Protein AF-A0A507EIX7-F1 (afdb_monomer)

Structure (mmCIF, N/CA/C/O backbone):
data_AF-A0A507EIX7-F1
#
_entry.id   AF-A0A507EIX7-F1
#
loop_
_atom_site.group_PDB
_atom_site.id
_atom_site.type_symbol
_atom_site.label_atom_id
_atom_site.label_alt_id
_atom_site.label_comp_id
_atom_site.label_asym_id
_atom_site.label_entity_id
_atom_site.label_seq_id
_atom_site.pdbx_PDB_ins_code
_atom_site.Cartn_x
_atom_site.Cartn_y
_atom_site.Cartn_z
_atom_site.occupancy
_atom_site.B_iso_or_equiv
_atom_site.auth_seq_id
_atom_site.auth_comp_id
_atom_site.auth_asym_id
_atom_site.auth_atom_id
_atom_site.pdbx_PDB_model_num
ATOM 1 N N . MET A 1 1 ? -12.580 -33.075 52.120 1.00 45.28 1 MET A N 1
ATOM 2 C CA . MET A 1 1 ? -11.924 -32.499 50.923 1.00 45.28 1 MET A CA 1
ATOM 3 C C . MET A 1 1 ? -12.394 -33.281 49.705 1.00 45.28 1 MET A C 1
ATOM 5 O O . MET A 1 1 ? -12.369 -34.504 49.787 1.00 45.28 1 MET A O 1
ATOM 9 N N . PRO A 1 2 ? -12.888 -32.644 48.629 1.00 44.88 2 PRO A N 1
ATOM 10 C CA . PRO A 1 2 ? -13.317 -33.387 47.449 1.00 44.88 2 PRO A CA 1
ATOM 11 C C . PRO A 1 2 ? -12.109 -34.051 46.782 1.00 44.88 2 PRO A C 1
ATOM 13 O O . PRO A 1 2 ? -11.031 -33.461 46.718 1.00 44.88 2 PRO A O 1
ATOM 16 N N . SER A 1 3 ? -12.279 -35.292 46.322 1.00 59.66 3 SER A N 1
ATOM 17 C CA . SER A 1 3 ? -11.202 -36.067 45.703 1.00 59.66 3 SER A CA 1
ATOM 18 C C . SER A 1 3 ? -10.730 -35.409 44.402 1.00 59.66 3 SER A C 1
ATOM 20 O O . SER A 1 3 ? -11.516 -34.788 43.684 1.00 59.66 3 SER A O 1
ATOM 22 N N . ILE A 1 4 ? -9.446 -35.577 44.074 1.00 51.00 4 ILE A N 1
ATOM 23 C CA . ILE A 1 4 ? -8.778 -35.030 42.874 1.00 51.00 4 ILE A CA 1
ATOM 24 C C . ILE A 1 4 ? -9.590 -35.302 41.590 1.00 51.00 4 ILE A C 1
ATOM 26 O O . ILE A 1 4 ? -9.649 -34.473 40.683 1.00 51.00 4 ILE A O 1
ATOM 30 N N . ARG A 1 5 ? -10.321 -36.423 41.548 1.00 46.44 5 ARG A N 1
ATOM 31 C CA . ARG A 1 5 ? -11.214 -36.803 40.446 1.00 46.44 5 ARG A CA 1
ATOM 32 C C . ARG A 1 5 ? -12.404 -35.848 40.267 1.00 46.44 5 ARG A C 1
ATOM 34 O O . ARG A 1 5 ? -12.793 -35.575 39.136 1.00 46.44 5 ARG A O 1
ATOM 41 N N . GLN A 1 6 ? -12.966 -35.309 41.349 1.00 51.94 6 GLN A N 1
ATOM 42 C CA . GLN A 1 6 ? -14.067 -34.341 41.275 1.00 51.94 6 GLN A CA 1
ATOM 43 C C . GLN A 1 6 ? -13.596 -32.930 40.896 1.00 51.94 6 GLN A C 1
ATOM 45 O O . GLN A 1 6 ? -14.325 -32.216 40.210 1.00 51.94 6 GLN A O 1
ATOM 50 N N . GLN A 1 7 ? -12.367 -32.551 41.258 1.00 53.62 7 GLN A N 1
ATOM 51 C CA . GLN A 1 7 ? -11.758 -31.297 40.795 1.00 53.62 7 GLN A CA 1
ATOM 52 C C . GLN A 1 7 ? -11.362 -31.362 39.310 1.00 53.62 7 GLN A C 1
ATOM 54 O O . GLN A 1 7 ? -11.577 -30.400 38.580 1.00 53.62 7 GLN A O 1
ATOM 59 N N . ALA A 1 8 ? -10.882 -32.511 38.824 1.00 47.69 8 ALA A N 1
ATOM 60 C CA . ALA A 1 8 ? -10.597 -32.702 37.400 1.00 47.69 8 ALA A CA 1
ATOM 61 C C . ALA A 1 8 ? -11.874 -32.648 36.538 1.00 47.69 8 ALA A C 1
ATOM 63 O O . ALA A 1 8 ? -11.902 -31.997 35.493 1.00 47.69 8 ALA A O 1
ATOM 64 N N . LEU A 1 9 ? -12.966 -33.269 37.001 1.00 48.94 9 LEU A N 1
ATOM 65 C CA . LEU A 1 9 ? -14.245 -33.266 36.283 1.00 48.94 9 LEU A CA 1
ATOM 66 C C . LEU A 1 9 ? -14.906 -31.882 36.241 1.00 48.94 9 LEU A C 1
ATOM 68 O O . LEU A 1 9 ? -15.559 -31.563 35.249 1.00 48.94 9 LEU A O 1
ATOM 72 N N . SER A 1 10 ? -14.729 -31.041 37.265 1.00 45.12 10 SER A N 1
ATOM 73 C CA . SER A 1 10 ? -15.271 -29.677 37.249 1.00 45.12 10 SER A CA 1
ATOM 74 C C . SER A 1 10 ? -14.500 -28.756 36.299 1.00 45.12 10 SER A C 1
ATOM 76 O O . SER A 1 10 ? -15.127 -27.937 35.633 1.00 45.12 10 SER A O 1
ATOM 78 N N . VAL A 1 11 ? -13.182 -28.939 36.149 1.00 53.56 11 VAL A N 1
ATOM 79 C CA . VAL A 1 11 ? -12.358 -28.208 35.168 1.00 53.56 11 VAL A CA 1
ATOM 80 C C . VAL A 1 11 ? -12.715 -28.617 33.735 1.00 53.56 11 VAL A C 1
ATOM 82 O O . VAL A 1 11 ? -12.956 -27.743 32.907 1.00 53.56 11 VAL A O 1
ATOM 85 N N . VAL A 1 12 ? -12.873 -29.916 33.456 1.00 51.84 12 VAL A N 1
ATOM 86 C CA . VAL A 1 12 ? -13.279 -30.420 32.125 1.00 51.84 12 VAL A CA 1
ATOM 87 C C . VAL A 1 12 ? -14.708 -29.987 31.752 1.00 51.84 12 VAL A C 1
ATOM 89 O O . VAL A 1 12 ? -15.001 -29.656 30.601 1.00 51.84 12 VAL A O 1
ATOM 92 N N . ARG A 1 13 ? -15.620 -29.917 32.730 1.00 45.44 13 ARG A N 1
ATOM 93 C CA . ARG A 1 13 ? -16.998 -29.442 32.510 1.00 45.44 13 ARG A CA 1
ATOM 94 C C . ARG A 1 13 ? -17.073 -27.915 32.305 1.00 45.44 13 ARG A C 1
ATOM 96 O O . ARG A 1 13 ? -18.003 -27.425 31.666 1.00 45.44 13 ARG A O 1
ATOM 103 N N . ARG A 1 14 ? -16.075 -27.166 32.793 1.00 43.03 14 ARG A N 1
ATOM 104 C CA . ARG A 1 14 ? -15.938 -25.710 32.592 1.00 43.03 14 ARG A CA 1
ATOM 105 C C . ARG A 1 14 ? -15.226 -25.346 31.286 1.00 43.03 14 ARG A C 1
ATOM 107 O O . ARG A 1 14 ? -15.510 -24.294 30.729 1.00 43.03 14 ARG A O 1
ATOM 114 N N . THR A 1 15 ? -14.341 -26.203 30.772 1.00 42.34 15 THR A N 1
ATOM 115 C CA . THR A 1 15 ? -13.688 -25.996 29.465 1.00 42.34 15 THR A CA 1
ATOM 116 C C . THR A 1 15 ? -14.577 -26.421 28.295 1.00 42.34 15 THR A C 1
ATOM 118 O O . THR A 1 15 ? -14.603 -25.742 27.272 1.00 42.34 15 THR A O 1
ATOM 121 N N . SER A 1 16 ? -15.393 -27.466 28.461 1.00 35.69 16 SER A N 1
ATOM 122 C CA . SER A 1 16 ? -16.384 -27.892 27.452 1.00 35.69 16 SER A CA 1
ATOM 123 C C . SER A 1 16 ? -17.512 -26.878 27.216 1.00 35.69 16 SER A C 1
ATOM 125 O O . SER A 1 16 ? -18.025 -26.789 26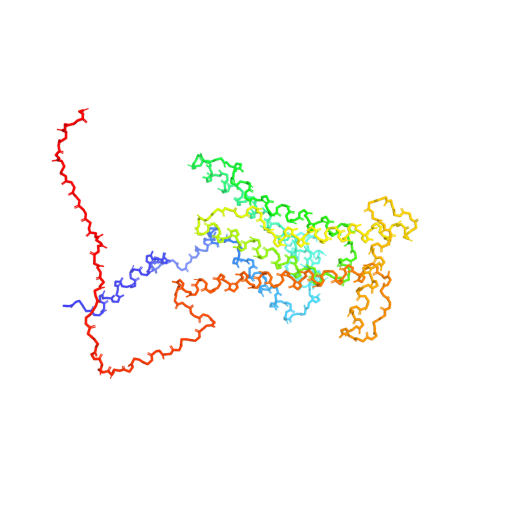.104 1.00 35.69 16 SER A O 1
ATOM 127 N N . THR A 1 17 ? -17.852 -26.053 28.211 1.00 39.22 17 THR A N 1
ATOM 128 C CA . THR A 1 17 ? -18.817 -24.945 28.060 1.00 39.22 17 THR A CA 1
ATOM 129 C C . THR A 1 17 ? -18.230 -23.719 27.352 1.00 39.22 17 THR A C 1
ATOM 131 O O . THR A 1 17 ? -18.987 -22.975 26.737 1.00 39.22 17 THR A O 1
ATOM 134 N N . TRP A 1 18 ? -16.903 -23.535 27.363 1.00 38.25 18 TRP A N 1
ATOM 135 C CA . TRP A 1 18 ? -16.215 -22.487 26.590 1.00 38.25 18 TRP A CA 1
ATOM 136 C C . TRP A 1 18 ? -15.944 -22.885 25.132 1.00 38.25 18 TRP A C 1
ATOM 138 O O . TRP A 1 18 ? -15.894 -22.016 24.269 1.00 38.25 18 TRP A O 1
ATOM 148 N N . PHE A 1 19 ? -15.805 -24.185 24.852 1.00 35.75 19 PHE A N 1
ATOM 149 C CA . PHE A 1 19 ? -15.550 -24.722 23.507 1.00 35.75 19 PHE A CA 1
ATOM 150 C C . PHE A 1 19 ? -16.776 -25.341 22.817 1.00 35.75 19 PHE A C 1
ATOM 152 O O . PHE A 1 19 ? -16.653 -25.834 21.701 1.00 35.75 19 PHE A O 1
ATOM 159 N N . GLY A 1 20 ? -17.958 -25.332 23.442 1.00 37.97 20 GLY A N 1
ATOM 160 C CA . GLY A 1 20 ? -19.194 -25.808 22.807 1.00 37.97 20 GLY A CA 1
ATOM 161 C C . GLY A 1 20 ? -19.199 -27.296 22.430 1.00 37.97 20 GLY A C 1
ATOM 162 O O . GLY A 1 20 ? -20.017 -27.716 21.617 1.00 37.97 20 GLY A O 1
ATOM 163 N N . ILE A 1 21 ? -18.321 -28.116 23.012 1.00 39.59 21 ILE A N 1
ATOM 164 C CA . ILE A 1 21 ? -18.252 -29.545 22.689 1.00 39.59 21 ILE A CA 1
ATOM 165 C C . ILE A 1 21 ? -19.245 -30.290 23.584 1.00 39.59 21 ILE A C 1
ATOM 167 O O . ILE A 1 21 ? -18.963 -30.604 24.744 1.00 39.59 21 ILE A O 1
ATOM 171 N N . LYS A 1 22 ? -20.434 -30.566 23.038 1.00 35.81 22 LYS A N 1
ATOM 172 C CA . LYS A 1 22 ? -21.371 -31.541 23.606 1.00 35.81 22 LYS A CA 1
ATOM 173 C C . LYS A 1 22 ? -20.804 -32.950 23.400 1.00 35.81 22 LYS A C 1
ATOM 175 O O . LYS A 1 22 ? -20.389 -33.318 22.309 1.00 35.81 22 LYS A O 1
ATOM 180 N N . SER A 1 23 ? -20.792 -33.709 24.490 1.00 37.22 23 SER A N 1
ATOM 181 C CA . SER A 1 23 ? -20.332 -35.094 24.603 1.00 37.22 23 SER A CA 1
ATOM 182 C C . SER A 1 23 ? -20.862 -36.012 23.491 1.00 37.22 23 SER A C 1
ATOM 184 O O . SER A 1 23 ? -22.068 -36.199 23.363 1.00 37.22 23 SER A O 1
ATOM 186 N N . SER A 1 24 ? -19.920 -36.610 22.761 1.00 40.66 24 SER A N 1
ATOM 187 C CA . SER A 1 24 ? -19.881 -37.995 22.268 1.00 40.66 24 SER A CA 1
ATOM 188 C C . SER A 1 24 ? -21.220 -38.645 21.898 1.00 40.66 24 SER A C 1
ATOM 190 O O . SER A 1 24 ? -21.774 -39.356 22.729 1.00 40.66 24 SER A O 1
ATOM 192 N N . SER A 1 25 ? -21.709 -38.446 20.666 1.00 33.44 25 SER A N 1
ATOM 193 C CA . SER A 1 25 ? -22.625 -39.375 19.947 1.00 33.44 25 SER A CA 1
ATOM 194 C C . SER A 1 25 ? -22.915 -38.991 18.483 1.00 33.44 25 SER A C 1
ATOM 196 O O . SER A 1 25 ? -23.680 -39.684 17.825 1.00 33.44 25 SER A O 1
ATOM 198 N N . VAL A 1 26 ? -22.322 -37.928 17.927 1.00 36.06 26 VAL A N 1
ATOM 199 C CA . VAL A 1 26 ? -22.574 -37.517 16.532 1.00 36.06 26 VAL A CA 1
ATOM 200 C C . VAL A 1 26 ? -21.236 -37.366 15.818 1.00 36.06 26 VAL A C 1
ATOM 202 O O . VAL A 1 26 ? -20.674 -36.283 15.721 1.00 36.06 26 VAL A O 1
ATOM 205 N N . LEU A 1 27 ? -20.679 -38.501 15.393 1.00 35.16 27 LEU A N 1
ATOM 206 C CA . LEU A 1 27 ? -19.492 -38.570 14.536 1.00 35.16 27 LEU A CA 1
ATOM 207 C C . LEU A 1 27 ? -19.903 -38.871 13.086 1.00 35.16 27 LEU A C 1
ATOM 209 O O . LEU A 1 27 ? -19.256 -39.655 12.403 1.00 35.16 27 LEU A O 1
ATOM 213 N N . VAL A 1 28 ? -21.020 -38.297 12.636 1.00 33.62 28 VAL A N 1
ATOM 214 C CA . VAL A 1 28 ? -21.455 -38.313 11.238 1.00 33.62 28 VAL A CA 1
ATOM 215 C C . VAL A 1 28 ? -22.105 -36.964 10.952 1.00 33.62 28 VAL A C 1
ATOM 217 O O . VAL A 1 28 ? -23.120 -36.632 11.549 1.00 33.62 28 VAL A O 1
ATOM 220 N N . ALA A 1 29 ? -21.475 -36.215 10.047 1.00 35.38 29 ALA A N 1
ATOM 221 C CA . ALA A 1 29 ? -22.056 -35.120 9.278 1.00 35.38 29 ALA A CA 1
ATOM 222 C C . ALA A 1 29 ? -22.776 -34.013 10.068 1.00 35.38 29 ALA A C 1
ATOM 224 O O . ALA A 1 29 ? -23.987 -33.889 10.000 1.00 35.38 2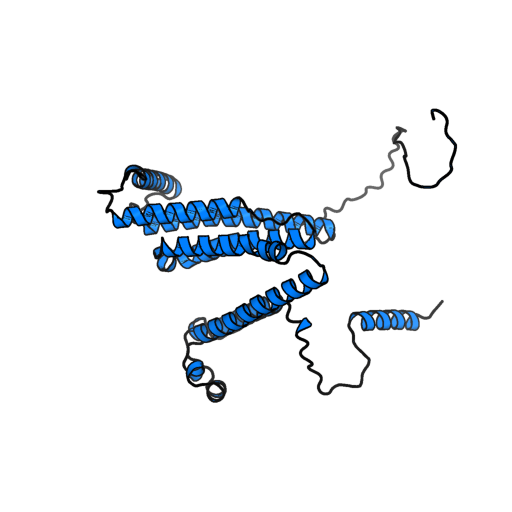9 ALA A O 1
ATOM 225 N N . ASP A 1 30 ? -21.997 -33.134 10.692 1.00 29.95 30 ASP A N 1
ATOM 226 C CA . ASP A 1 30 ? -22.334 -31.708 10.719 1.00 29.95 30 ASP A CA 1
ATOM 227 C C . ASP A 1 30 ? -21.035 -30.907 10.579 1.00 29.95 30 ASP A C 1
ATOM 229 O O . ASP A 1 30 ? -20.540 -30.260 11.501 1.00 29.95 30 ASP A O 1
ATOM 233 N N . ILE A 1 31 ? -20.466 -30.934 9.367 1.00 36.72 31 ILE A N 1
ATOM 234 C CA . ILE A 1 31 ? -19.698 -29.787 8.861 1.00 36.72 31 ILE A CA 1
ATOM 235 C C . ILE A 1 31 ? -20.746 -28.721 8.536 1.00 36.72 31 ILE A C 1
ATOM 237 O O . ILE A 1 31 ? -21.046 -28.417 7.384 1.00 36.72 31 ILE A O 1
ATOM 241 N N . GLN A 1 32 ? -21.373 -28.190 9.578 1.00 32.28 32 GLN A N 1
ATOM 242 C CA . GLN A 1 32 ? -22.142 -26.976 9.463 1.00 32.28 32 GLN A CA 1
ATOM 243 C C . GLN A 1 32 ? -21.092 -25.871 9.395 1.00 32.28 32 GLN A C 1
ATOM 245 O O . GLN A 1 32 ? -20.525 -25.458 10.404 1.00 32.28 32 GLN A O 1
ATOM 250 N N . PHE A 1 33 ? -20.741 -25.502 8.162 1.00 37.41 33 PHE A N 1
ATOM 251 C CA . PHE A 1 33 ? -19.838 -24.409 7.819 1.00 37.41 33 PHE A CA 1
ATOM 252 C C . PHE A 1 33 ? -20.480 -23.106 8.325 1.00 37.41 33 PHE A C 1
ATOM 254 O O . PHE A 1 33 ? -21.179 -22.400 7.600 1.00 37.41 33 PHE A O 1
ATOM 261 N N . ASP A 1 34 ? -20.360 -22.840 9.626 1.00 36.81 34 ASP A N 1
ATOM 262 C CA . ASP A 1 34 ? -20.918 -21.652 10.257 1.00 36.81 34 ASP A CA 1
ATOM 263 C C . ASP A 1 34 ? -20.075 -20.460 9.782 1.00 36.81 34 ASP A C 1
ATOM 265 O O . ASP A 1 34 ? -18.979 -20.200 10.279 1.00 36.81 34 ASP A O 1
ATOM 269 N N . PHE A 1 35 ? -20.584 -19.735 8.780 1.00 43.06 35 PHE A N 1
ATOM 270 C CA . PHE A 1 35 ? -19.982 -18.530 8.184 1.00 43.06 35 PHE A CA 1
ATOM 271 C C . PHE A 1 35 ? -19.662 -17.417 9.204 1.00 43.06 35 PHE A C 1
ATOM 273 O O . PHE A 1 35 ? -19.046 -16.414 8.853 1.00 43.06 35 PHE A O 1
ATOM 280 N N . ARG A 1 36 ? -20.030 -17.592 10.480 1.00 42.38 36 ARG A N 1
ATOM 281 C CA . ARG A 1 36 ? -19.557 -16.793 11.619 1.00 42.38 36 ARG A CA 1
ATOM 282 C C . ARG A 1 36 ? -18.045 -16.877 11.855 1.00 42.38 36 ARG A C 1
ATOM 284 O O . ARG A 1 36 ? -17.502 -15.965 12.473 1.00 42.38 36 ARG A O 1
ATOM 291 N N . TYR A 1 37 ? -17.382 -17.936 11.389 1.00 49.75 37 TYR A N 1
ATOM 292 C CA . TYR A 1 37 ? -15.936 -18.121 11.550 1.00 49.75 37 TYR A CA 1
ATOM 293 C C . TYR A 1 37 ? -15.097 -17.493 10.435 1.00 49.75 37 TYR A C 1
ATOM 295 O O . TYR A 1 37 ? -13.899 -17.318 10.641 1.00 49.75 37 TYR A O 1
ATOM 303 N N . CYS A 1 38 ? -15.712 -17.098 9.311 1.00 51.53 38 CYS A N 1
ATOM 304 C CA . CYS A 1 38 ? -15.022 -16.378 8.245 1.00 51.53 38 CYS A CA 1
ATOM 305 C C . CYS A 1 38 ? -14.776 -14.921 8.649 1.00 51.53 38 CYS A C 1
ATOM 307 O O . CYS A 1 38 ? -15.547 -14.025 8.311 1.00 51.53 38 CYS A O 1
ATOM 309 N N . SER A 1 39 ? -13.726 -14.696 9.438 1.00 58.88 39 SER A N 1
ATOM 310 C CA . SER A 1 39 ? -13.424 -13.387 10.029 1.00 58.88 39 SER A CA 1
ATOM 311 C C . SER A 1 39 ? -12.855 -12.401 8.995 1.00 58.88 39 SER A C 1
ATOM 313 O O . SER A 1 39 ? -12.906 -11.190 9.205 1.00 58.88 39 SER A O 1
ATOM 315 N N . GLY A 1 40 ? -12.337 -12.910 7.869 1.00 66.75 40 GLY A N 1
ATOM 316 C CA . GLY A 1 40 ? -11.709 -12.193 6.758 1.00 66.75 40 GLY A CA 1
ATOM 317 C C . GLY A 1 40 ? -10.174 -12.292 6.795 1.00 66.75 40 GLY A C 1
ATOM 318 O O . GLY A 1 40 ? -9.572 -12.848 5.874 1.00 66.75 40 GLY A O 1
ATOM 319 N N . PRO A 1 41 ? -9.501 -11.778 7.847 1.00 70.25 41 PRO A N 1
ATOM 320 C CA . PRO A 1 41 ? -8.039 -11.767 7.921 1.00 70.25 41 PRO A CA 1
ATOM 321 C C . PRO A 1 41 ? -7.390 -13.151 8.005 1.00 70.25 41 PRO A C 1
ATOM 323 O O . PRO A 1 41 ? -6.327 -13.363 7.425 1.00 70.25 41 PRO A O 1
ATOM 326 N N . VAL A 1 42 ? -8.002 -14.091 8.731 1.00 76.75 42 VAL A N 1
ATOM 327 C CA . VAL A 1 42 ? -7.415 -15.421 8.959 1.00 76.75 42 VAL A CA 1
ATOM 328 C C . VAL A 1 42 ? -7.454 -16.249 7.677 1.00 76.75 42 VAL A C 1
ATOM 330 O O . VAL A 1 42 ? -6.444 -16.848 7.313 1.00 76.75 42 VAL A O 1
ATOM 333 N N . GLU A 1 43 ? -8.570 -16.219 6.943 1.00 77.19 43 GLU A N 1
ATOM 334 C CA . GLU A 1 43 ? -8.688 -16.894 5.646 1.00 77.19 43 GLU A CA 1
ATOM 335 C C . GLU A 1 43 ? -7.693 -16.321 4.635 1.00 77.19 43 GLU A C 1
ATOM 337 O O . GLU A 1 43 ? -7.052 -17.077 3.908 1.00 77.19 43 GLU A O 1
ATOM 342 N N . GLY A 1 44 ? -7.513 -14.995 4.630 1.00 78.00 44 GLY A N 1
ATOM 343 C CA . GLY A 1 44 ? -6.546 -14.325 3.762 1.00 78.00 44 GLY A CA 1
ATOM 344 C C . GLY A 1 44 ? -5.106 -14.783 4.008 1.00 78.00 44 GLY A C 1
ATOM 345 O O . GLY A 1 44 ? -4.390 -15.094 3.058 1.00 78.00 44 GLY A O 1
ATOM 346 N N . ILE A 1 45 ? -4.682 -14.888 5.273 1.00 83.44 45 ILE A N 1
ATOM 347 C CA . ILE A 1 45 ? -3.334 -15.372 5.617 1.00 83.44 45 ILE A CA 1
ATOM 348 C C . ILE A 1 45 ? -3.163 -16.839 5.214 1.00 83.44 45 ILE A C 1
ATOM 350 O O . ILE A 1 45 ? -2.145 -17.186 4.620 1.00 83.44 45 ILE A O 1
ATOM 354 N N . LEU A 1 46 ? -4.149 -17.698 5.491 1.00 85.19 46 LEU A N 1
ATOM 355 C CA . LEU A 1 46 ? -4.097 -19.111 5.098 1.00 85.19 46 LEU A CA 1
ATOM 356 C C . LEU A 1 46 ? -3.993 -19.277 3.577 1.00 85.19 46 LEU A C 1
ATOM 358 O O . LEU A 1 46 ? -3.238 -20.121 3.096 1.00 85.19 46 LEU A O 1
ATOM 362 N N . LEU A 1 47 ? -4.696 -18.435 2.824 1.00 83.12 47 LEU A N 1
ATOM 363 C CA . LEU A 1 47 ? -4.628 -18.397 1.370 1.00 83.12 47 LEU A CA 1
ATOM 364 C C . LEU A 1 47 ? -3.241 -17.949 0.872 1.00 83.12 47 LEU A C 1
ATOM 366 O O . LEU A 1 47 ? -2.698 -18.581 -0.030 1.00 83.12 47 LEU A O 1
ATOM 370 N N . ILE A 1 48 ? -2.609 -16.950 1.497 1.00 86.75 48 ILE A N 1
ATOM 371 C CA . ILE A 1 48 ? -1.221 -16.553 1.177 1.00 86.75 48 ILE A CA 1
ATOM 372 C C . ILE A 1 48 ? -0.228 -17.681 1.493 1.00 86.75 48 ILE A C 1
ATOM 374 O O . ILE A 1 48 ? 0.656 -17.976 0.689 1.00 86.75 48 ILE A O 1
ATOM 378 N N . VAL A 1 49 ? -0.386 -18.348 2.639 1.00 90.75 49 VAL A N 1
ATOM 379 C CA . VAL A 1 49 ? 0.445 -19.501 3.015 1.00 90.75 49 VAL A CA 1
ATOM 380 C C . VAL A 1 49 ? 0.315 -20.618 1.978 1.00 90.75 49 VAL A C 1
ATOM 382 O O . VAL A 1 49 ? 1.327 -21.163 1.538 1.00 90.75 49 VAL A O 1
ATOM 385 N N . LEU A 1 50 ? -0.907 -20.923 1.531 1.00 88.06 50 LEU A N 1
ATOM 386 C CA . LEU A 1 50 ? -1.148 -21.916 0.485 1.00 88.06 50 LEU A CA 1
ATOM 387 C C . LEU A 1 50 ? -0.446 -21.542 -0.828 1.00 88.06 50 LEU A C 1
ATOM 389 O O . LEU A 1 50 ? 0.197 -22.393 -1.439 1.00 88.06 50 LEU A O 1
ATOM 393 N N . ILE A 1 51 ? -0.516 -20.273 -1.238 1.00 87.12 51 ILE A N 1
ATOM 394 C CA . ILE A 1 51 ? 0.159 -19.775 -2.446 1.00 87.12 51 ILE A CA 1
ATOM 395 C C . ILE A 1 51 ? 1.664 -19.983 -2.349 1.00 87.12 51 ILE A C 1
ATOM 397 O O . ILE A 1 51 ? 2.269 -20.472 -3.302 1.00 87.12 51 ILE A O 1
ATOM 401 N N . PHE A 1 52 ? 2.282 -19.661 -1.213 1.00 89.62 52 PHE A N 1
ATOM 402 C CA . PHE A 1 52 ? 3.715 -19.883 -1.033 1.00 89.62 52 PHE A CA 1
ATOM 403 C C . PHE A 1 52 ? 4.093 -21.363 -1.009 1.00 89.62 52 PHE A C 1
ATOM 405 O O . PHE A 1 52 ? 5.115 -21.719 -1.590 1.00 89.62 52 PHE A O 1
ATOM 412 N N . ILE A 1 53 ? 3.267 -22.237 -0.427 1.00 91.62 53 ILE A N 1
ATOM 413 C CA . ILE A 1 53 ? 3.494 -23.690 -0.475 1.00 91.62 53 ILE A CA 1
ATOM 414 C C . ILE A 1 53 ? 3.458 -24.192 -1.924 1.00 91.62 53 ILE A C 1
ATOM 416 O O . ILE A 1 53 ? 4.365 -24.907 -2.353 1.00 91.62 53 ILE A O 1
ATOM 420 N N . VAL A 1 54 ? 2.445 -23.794 -2.698 1.00 88.44 54 VAL A N 1
ATOM 421 C CA . VAL A 1 54 ? 2.309 -24.176 -4.114 1.00 88.44 54 VAL A CA 1
ATOM 422 C C . VAL A 1 54 ? 3.477 -23.624 -4.935 1.00 88.44 54 VAL A C 1
ATOM 424 O O . VAL A 1 54 ? 4.112 -24.369 -5.680 1.00 88.44 54 VAL A O 1
ATOM 427 N N . SER A 1 55 ? 3.819 -22.349 -4.745 1.00 90.88 55 SER A N 1
ATOM 428 C CA . SER A 1 55 ? 4.917 -21.691 -5.465 1.00 90.88 55 SER A CA 1
ATOM 429 C C . SER A 1 55 ? 6.272 -22.314 -5.129 1.00 90.88 55 SER A C 1
ATOM 431 O O . SER A 1 55 ? 7.096 -22.514 -6.014 1.00 90.88 55 SER A O 1
ATOM 433 N N . GLY A 1 56 ? 6.499 -22.666 -3.861 1.00 90.81 56 GLY A N 1
ATOM 434 C CA . GLY A 1 56 ? 7.719 -23.336 -3.421 1.00 90.81 56 GLY A CA 1
ATOM 435 C C . GLY A 1 56 ? 7.830 -24.766 -3.946 1.00 90.81 56 GLY A C 1
ATOM 436 O O . GLY A 1 56 ? 8.928 -25.224 -4.247 1.00 90.81 56 GLY A O 1
ATOM 437 N N . ARG A 1 57 ? 6.704 -25.479 -4.096 1.00 90.62 57 ARG A N 1
ATOM 438 C CA . ARG A 1 57 ? 6.710 -26.877 -4.551 1.00 90.62 57 ARG A CA 1
ATOM 439 C C . ARG A 1 57 ? 6.824 -27.036 -6.067 1.00 90.62 57 ARG A C 1
ATOM 441 O O . ARG A 1 57 ? 7.418 -28.024 -6.506 1.00 90.62 57 ARG A O 1
ATOM 448 N N . TYR A 1 58 ? 6.227 -26.129 -6.838 1.00 86.94 58 TYR A N 1
ATOM 449 C CA . TYR A 1 58 ? 6.102 -26.240 -8.298 1.00 86.94 58 TYR A CA 1
ATOM 450 C C . TYR A 1 58 ? 6.841 -25.143 -9.078 1.00 86.94 58 TYR A C 1
ATOM 452 O O . TYR A 1 58 ? 6.894 -25.209 -10.304 1.00 86.94 58 TYR A O 1
ATOM 460 N N . GLY A 1 59 ? 7.426 -24.163 -8.387 1.00 88.38 59 GLY A N 1
ATOM 461 C CA . GLY A 1 59 ? 8.028 -22.979 -8.993 1.00 88.38 59 GLY A CA 1
ATOM 462 C C . GLY A 1 59 ? 6.999 -21.874 -9.284 1.00 88.38 59 GLY A C 1
ATOM 463 O O . GLY A 1 59 ? 5.798 -22.142 -9.348 1.00 88.38 59 GLY A O 1
ATOM 464 N N . PRO A 1 60 ? 7.443 -20.616 -9.462 1.00 85.44 60 PRO A N 1
ATOM 465 C CA . PRO A 1 60 ? 6.553 -19.476 -9.705 1.00 85.44 60 PRO A CA 1
ATOM 466 C C . PRO A 1 60 ? 5.844 -19.542 -11.068 1.00 85.44 60 PRO A C 1
ATOM 468 O O . PRO A 1 60 ? 4.738 -19.030 -11.207 1.00 85.44 60 PRO A O 1
ATOM 471 N N . GLU A 1 61 ? 6.427 -20.232 -12.050 1.00 88.25 61 GLU A N 1
ATOM 472 C CA . GLU A 1 61 ? 5.871 -20.378 -13.404 1.00 88.25 61 GLU A CA 1
ATOM 473 C C . GLU A 1 61 ? 4.529 -21.119 -13.441 1.00 88.25 61 GLU A C 1
ATOM 475 O O . GLU A 1 61 ? 3.805 -21.041 -14.434 1.00 88.25 61 GLU A O 1
ATOM 480 N N . ILE A 1 62 ? 4.169 -21.852 -12.377 1.00 87.50 62 ILE A N 1
ATOM 481 C CA . ILE A 1 62 ? 2.871 -22.534 -12.303 1.00 87.50 62 ILE A CA 1
ATOM 482 C C . ILE A 1 62 ? 1.710 -21.545 -12.443 1.00 87.50 62 ILE A C 1
ATOM 484 O O . ILE A 1 62 ? 0.698 -21.881 -13.051 1.00 87.50 62 ILE A O 1
ATOM 488 N N . TRP A 1 63 ? 1.866 -20.317 -11.944 1.00 87.44 63 TRP A N 1
ATOM 489 C CA . TRP A 1 63 ? 0.816 -19.300 -11.969 1.00 87.44 63 TRP A CA 1
ATOM 490 C C . TRP A 1 63 ? 0.527 -18.761 -13.375 1.00 87.44 63 TRP A C 1
ATOM 492 O O . TRP A 1 63 ? -0.579 -18.280 -13.617 1.00 87.44 63 TRP A O 1
ATOM 502 N N . ASP A 1 64 ? 1.461 -18.912 -14.315 1.00 86.31 64 ASP A N 1
ATOM 503 C CA . ASP A 1 64 ? 1.285 -18.516 -15.717 1.00 86.31 64 ASP A CA 1
ATOM 504 C C . ASP A 1 64 ? 0.656 -19.617 -16.586 1.00 86.31 64 ASP A C 1
ATOM 506 O O . ASP A 1 64 ? 0.299 -19.378 -17.745 1.00 86.31 64 ASP A O 1
ATOM 510 N N . ARG A 1 65 ? 0.490 -20.829 -16.040 1.00 86.31 65 ARG A N 1
ATOM 511 C CA . ARG A 1 65 ? -0.119 -21.963 -16.746 1.00 86.31 65 ARG A CA 1
ATOM 512 C C . ARG A 1 65 ? -1.644 -21.916 -16.668 1.00 86.31 65 ARG A C 1
ATOM 514 O O . ARG A 1 65 ? -2.230 -21.399 -15.718 1.00 86.31 65 ARG A O 1
ATOM 521 N N . ARG A 1 66 ? -2.300 -22.500 -17.673 1.00 84.88 66 ARG A N 1
ATOM 522 C CA . ARG A 1 66 ? -3.766 -22.639 -17.735 1.00 84.88 66 ARG A CA 1
ATOM 523 C C . ARG A 1 66 ? -4.252 -23.724 -16.773 1.00 84.88 66 ARG A C 1
ATOM 525 O O . ARG A 1 66 ? -3.550 -24.716 -16.568 1.00 84.88 66 ARG A O 1
ATOM 532 N N . ILE A 1 67 ? -5.469 -23.585 -16.239 1.00 77.88 67 ILE A N 1
ATOM 533 C CA . ILE A 1 67 ? -6.078 -24.623 -15.381 1.00 77.88 67 ILE A CA 1
ATOM 534 C C . ILE A 1 67 ? -6.191 -25.950 -16.132 1.00 77.88 67 ILE A C 1
ATOM 536 O O . ILE A 1 67 ? -5.824 -26.986 -15.588 1.00 77.88 67 ILE A O 1
ATOM 540 N N . SER A 1 68 ? -6.631 -25.916 -17.390 1.00 74.81 68 SER A N 1
ATOM 541 C CA . SER A 1 68 ? -6.727 -27.096 -18.262 1.00 74.81 68 SER A CA 1
ATOM 542 C C . SER A 1 68 ? -5.414 -27.864 -18.419 1.00 74.81 68 SER A C 1
ATOM 544 O O . SER A 1 68 ? -5.428 -29.092 -18.446 1.00 74.81 68 SER A O 1
ATOM 546 N N . ALA A 1 69 ? -4.283 -27.159 -18.466 1.00 78.06 69 ALA A N 1
ATOM 547 C CA . ALA A 1 69 ? -2.963 -27.768 -18.595 1.00 78.06 69 ALA A CA 1
ATOM 548 C C . ALA A 1 69 ? -2.415 -28.303 -17.260 1.00 78.06 69 ALA A C 1
ATOM 550 O O . ALA A 1 69 ? -1.664 -29.275 -17.252 1.00 78.06 69 ALA A O 1
ATOM 551 N N . THR A 1 70 ? -2.773 -27.677 -16.135 1.00 78.00 70 THR A N 1
ATOM 552 C CA . THR A 1 70 ? -2.231 -28.028 -14.810 1.00 78.00 70 THR A CA 1
ATOM 553 C C . THR A 1 70 ? -3.103 -29.049 -14.068 1.00 78.00 70 THR A C 1
ATOM 555 O O . THR A 1 70 ? -2.579 -29.932 -13.395 1.00 78.00 70 THR A O 1
ATOM 558 N N . PHE A 1 71 ? -4.429 -28.960 -14.203 1.00 81.12 71 PHE A N 1
ATOM 559 C CA . PHE A 1 71 ? -5.412 -29.800 -13.512 1.00 81.12 71 PHE A CA 1
ATOM 560 C C . PHE A 1 71 ? -6.549 -30.228 -14.462 1.00 81.12 71 PHE A C 1
ATOM 562 O O . PHE A 1 71 ? -7.675 -29.732 -14.349 1.00 81.12 71 PHE A O 1
ATOM 569 N N . PRO A 1 72 ? -6.298 -31.175 -15.383 1.00 77.06 72 PRO A N 1
ATOM 570 C CA . PRO A 1 72 ? -7.278 -31.582 -16.395 1.00 77.06 72 PRO A CA 1
ATOM 571 C C . PRO A 1 72 ? -8.579 -32.141 -15.791 1.00 77.06 72 PRO A C 1
ATOM 573 O O . PRO A 1 72 ? -9.661 -31.842 -16.287 1.00 77.06 72 PRO A O 1
ATOM 576 N N . SER A 1 73 ? -8.501 -32.862 -14.668 1.00 77.56 73 SER A N 1
ATOM 577 C CA . SER A 1 73 ? -9.679 -33.396 -13.961 1.00 77.56 73 SER A CA 1
ATOM 578 C C . SER A 1 73 ? -10.550 -32.317 -13.310 1.00 77.56 73 SER A C 1
ATOM 580 O O . SER A 1 73 ? -11.733 -32.532 -13.068 1.00 77.56 73 SER A O 1
ATOM 582 N N . VAL A 1 74 ? -9.966 -31.160 -12.989 1.00 74.56 74 VAL A N 1
ATOM 583 C CA . VAL A 1 74 ? -10.696 -30.013 -12.433 1.00 74.56 74 VAL A CA 1
ATOM 584 C C . VAL A 1 74 ? -11.278 -29.183 -13.574 1.00 74.56 74 VAL A C 1
ATOM 586 O O . VAL A 1 74 ? -12.417 -28.741 -13.491 1.00 74.56 74 VAL A O 1
ATOM 589 N N . ALA A 1 75 ? -10.549 -29.047 -14.682 1.00 74.44 75 ALA A N 1
ATOM 590 C CA . ALA A 1 75 ? -11.000 -28.318 -15.861 1.00 74.44 75 ALA A CA 1
ATOM 591 C C . ALA A 1 75 ? -12.305 -28.865 -16.461 1.00 74.44 75 ALA A C 1
ATOM 593 O O . ALA A 1 75 ? -13.124 -28.077 -16.919 1.00 74.44 75 ALA A O 1
ATOM 594 N N . SER A 1 76 ? -12.546 -30.180 -16.398 1.00 76.75 76 SER A N 1
ATOM 595 C CA . SER A 1 76 ? -13.804 -30.782 -16.866 1.00 76.75 76 SER A CA 1
ATOM 596 C C . SER A 1 76 ? -15.031 -30.418 -16.022 1.00 76.75 76 SER A C 1
ATOM 598 O O . SER A 1 76 ? -16.155 -30.617 -16.471 1.00 76.75 76 SER A O 1
ATOM 600 N N . LEU A 1 77 ? -14.834 -29.918 -14.798 1.00 81.50 77 LEU A N 1
ATOM 601 C CA . LEU A 1 77 ? -15.911 -29.497 -13.896 1.00 81.50 77 LEU A CA 1
ATOM 602 C C . LEU A 1 77 ? -16.204 -27.994 -13.979 1.00 81.50 77 LEU A C 1
ATOM 604 O O . LEU A 1 77 ? -17.214 -27.542 -13.439 1.00 81.50 77 LEU A O 1
ATOM 608 N N . LEU A 1 78 ? -15.327 -27.215 -14.617 1.00 78.88 78 LEU A N 1
ATOM 609 C CA . LEU A 1 78 ? -15.470 -25.768 -14.725 1.00 78.88 78 LEU A CA 1
ATOM 610 C C . LEU A 1 78 ? -15.976 -25.342 -16.111 1.00 78.88 78 LEU A C 1
ATOM 612 O O . LEU A 1 78 ? -15.691 -26.001 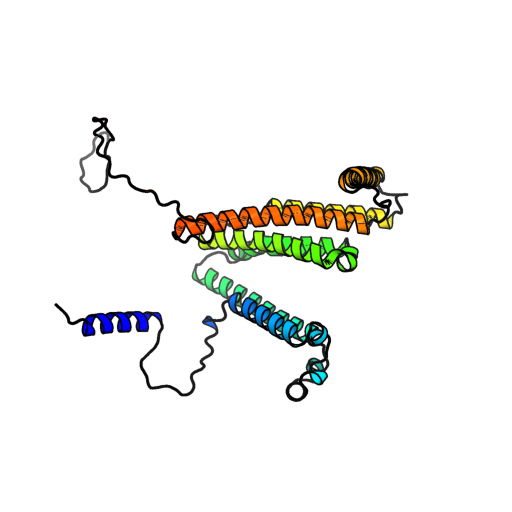-17.110 1.00 78.88 78 LEU A O 1
ATOM 616 N N . PRO A 1 79 ? -16.680 -24.197 -16.199 1.00 83.81 79 PRO A N 1
ATOM 617 C CA . PRO A 1 79 ? -16.957 -23.548 -17.475 1.00 83.81 79 PRO A CA 1
ATOM 618 C C . PRO A 1 79 ? -15.666 -23.335 -18.277 1.00 83.81 79 PRO A C 1
ATOM 620 O O . PRO A 1 79 ? -14.649 -22.925 -17.711 1.00 83.81 79 PRO A O 1
ATOM 623 N N . SER A 1 80 ? -15.721 -23.547 -19.595 1.00 78.06 80 SER A N 1
ATOM 624 C CA . SER A 1 80 ? -14.566 -23.412 -20.503 1.00 78.06 80 SER A CA 1
ATOM 625 C C . SER A 1 80 ? -13.858 -22.062 -20.360 1.00 78.06 80 SER A C 1
ATOM 627 O O . SER A 1 80 ? -12.633 -22.012 -20.284 1.00 78.06 80 SER A O 1
ATOM 629 N N . ALA A 1 81 ? -14.629 -20.985 -20.185 1.00 79.56 81 ALA A N 1
ATOM 630 C CA . ALA A 1 81 ? -14.109 -19.641 -19.949 1.00 79.56 81 ALA A CA 1
ATOM 631 C C . ALA A 1 81 ? -13.194 -19.534 -18.714 1.00 79.56 81 ALA A C 1
ATOM 633 O O . ALA A 1 81 ? -12.284 -18.721 -18.715 1.00 79.56 81 ALA A O 1
ATOM 634 N N . ILE A 1 82 ? -13.406 -20.344 -17.670 1.00 79.06 82 ILE A N 1
ATOM 635 C CA . ILE A 1 82 ? -12.583 -20.340 -16.447 1.00 79.06 82 ILE A CA 1
ATOM 636 C C . ILE A 1 82 ? -11.401 -21.309 -16.596 1.00 79.06 82 ILE A C 1
ATOM 638 O O . ILE A 1 82 ? -10.279 -21.016 -16.181 1.00 79.06 82 ILE A O 1
ATOM 642 N N . ALA A 1 83 ? -11.633 -22.455 -17.241 1.00 78.56 83 ALA A N 1
ATOM 643 C CA . ALA A 1 83 ? -10.620 -23.484 -17.462 1.00 78.56 83 ALA A CA 1
ATOM 644 C C . ALA A 1 83 ? -9.489 -23.046 -18.418 1.00 78.56 83 ALA A C 1
ATOM 646 O O . ALA A 1 83 ? -8.369 -23.567 -18.340 1.00 78.56 83 ALA A O 1
ATOM 647 N N . GLU A 1 84 ? -9.769 -22.101 -19.319 1.00 84.00 84 GLU A N 1
ATOM 648 C CA . GLU A 1 84 ? -8.802 -21.569 -20.285 1.00 84.00 84 GLU A CA 1
ATOM 649 C C . GLU A 1 84 ? -7.964 -20.401 -19.759 1.00 84.00 84 GLU A C 1
ATOM 651 O O . GLU A 1 84 ? -6.883 -20.151 -20.305 1.00 84.00 84 GLU A O 1
ATOM 656 N N . LEU A 1 85 ? -8.420 -19.719 -18.705 1.00 83.50 85 LEU A N 1
ATOM 657 C CA . LEU A 1 85 ? -7.681 -18.630 -18.070 1.00 83.50 85 LEU A CA 1
ATOM 658 C C . LEU A 1 85 ? -6.431 -19.152 -17.352 1.00 83.50 85 LEU A C 1
ATOM 660 O O . LEU A 1 85 ? -6.349 -20.311 -16.914 1.00 83.50 85 LEU A O 1
ATOM 664 N N . LYS A 1 86 ? -5.437 -18.272 -17.220 1.00 87.50 86 LYS A N 1
ATOM 665 C CA . LYS A 1 86 ? -4.229 -18.567 -16.447 1.00 87.50 86 LYS A CA 1
ATOM 666 C C . LYS A 1 86 ? -4.561 -18.695 -14.959 1.00 87.50 86 LYS A C 1
ATOM 668 O O . LYS A 1 86 ? -5.554 -18.154 -14.466 1.00 87.50 86 LYS A O 1
ATOM 673 N N . LEU A 1 87 ? -3.737 -19.436 -14.223 1.00 84.81 87 LEU A N 1
ATOM 674 C CA . LEU A 1 87 ? -3.937 -19.652 -12.790 1.00 84.81 87 LEU A CA 1
ATOM 675 C C . LEU A 1 87 ? -3.880 -18.342 -11.990 1.00 84.81 87 LEU A C 1
ATOM 677 O O . LEU A 1 87 ? -4.676 -18.172 -11.069 1.00 84.81 87 LEU A O 1
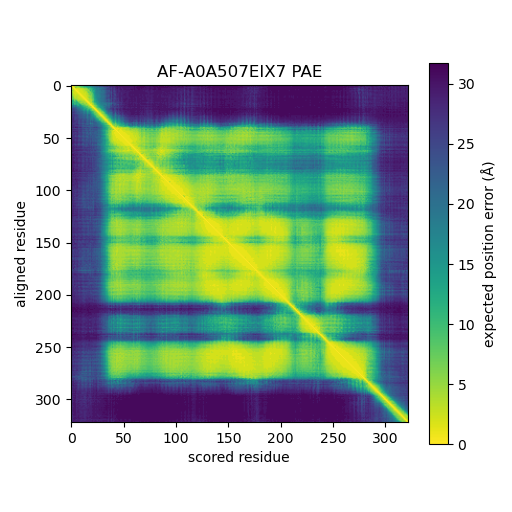ATOM 681 N N . ASN A 1 88 ? -3.012 -17.397 -12.361 1.00 87.12 88 ASN A N 1
ATOM 682 C CA . ASN A 1 88 ? -2.944 -16.064 -11.755 1.00 87.12 88 ASN A CA 1
ATOM 683 C C . ASN A 1 88 ? -4.228 -15.238 -11.965 1.00 87.12 88 ASN A C 1
ATOM 685 O O . ASN A 1 88 ? -4.733 -14.644 -11.015 1.00 87.12 88 ASN A O 1
ATOM 689 N N . GLU A 1 89 ? -4.781 -15.231 -13.176 1.00 86.62 89 GLU A N 1
ATOM 690 C CA . GLU A 1 89 ? -6.009 -14.512 -13.533 1.00 86.62 89 GLU A CA 1
ATOM 691 C C . GLU A 1 89 ? -7.217 -15.093 -12.796 1.00 86.62 89 GLU A C 1
ATOM 693 O O . GLU A 1 89 ? -8.008 -14.354 -12.210 1.00 86.62 89 GLU A O 1
ATOM 698 N N . ASN A 1 90 ? -7.316 -16.422 -12.744 1.00 86.44 90 ASN A N 1
ATOM 699 C CA . ASN A 1 90 ? -8.351 -17.114 -11.981 1.00 86.44 90 ASN A CA 1
ATOM 700 C C . ASN A 1 90 ? -8.252 -16.826 -10.485 1.00 86.44 90 ASN A C 1
ATOM 702 O O . ASN A 1 90 ? -9.252 -16.521 -9.835 1.00 86.44 90 ASN A O 1
ATOM 706 N N . PHE A 1 91 ? -7.041 -16.894 -9.939 1.00 84.19 91 PHE A N 1
ATOM 707 C CA . PHE A 1 91 ? -6.791 -16.583 -8.542 1.00 84.19 91 PHE A CA 1
ATOM 708 C C . PHE A 1 91 ? -7.183 -15.135 -8.208 1.00 84.19 91 PHE A C 1
ATOM 710 O O . PHE A 1 91 ? -7.881 -14.897 -7.220 1.00 84.19 91 PHE A O 1
ATOM 717 N N . LEU A 1 92 ? -6.805 -14.176 -9.057 1.00 86.12 92 LEU A N 1
ATOM 718 C CA . LEU A 1 92 ? -7.166 -12.770 -8.894 1.00 86.12 92 LEU A CA 1
ATOM 719 C C . LEU A 1 92 ? -8.685 -12.561 -8.999 1.00 86.12 92 LEU A C 1
ATOM 721 O O . LEU A 1 92 ? -9.255 -11.814 -8.205 1.00 86.12 92 LEU A O 1
ATOM 725 N N . GLY A 1 93 ? -9.347 -13.257 -9.927 1.00 86.50 93 GLY A N 1
ATOM 726 C CA . GLY A 1 93 ? -10.799 -13.226 -10.095 1.00 86.50 93 GLY A CA 1
ATOM 727 C C . GLY A 1 93 ? -11.544 -13.756 -8.870 1.00 86.50 93 GLY A C 1
ATOM 728 O O . GLY A 1 93 ? -12.432 -13.084 -8.346 1.00 86.50 93 GLY A O 1
ATOM 729 N N . ILE A 1 94 ? -11.141 -14.919 -8.351 1.00 83.75 94 ILE A N 1
ATOM 730 C CA . ILE A 1 94 ? -11.700 -15.488 -7.116 1.00 83.75 94 ILE A CA 1
ATOM 731 C C . ILE A 1 94 ? -11.462 -14.528 -5.944 1.00 83.75 94 ILE A C 1
ATOM 733 O O . ILE A 1 94 ? -12.397 -14.206 -5.211 1.00 83.75 94 ILE A O 1
ATOM 737 N N . GLY A 1 95 ? -10.239 -14.009 -5.799 1.00 83.25 95 GLY A N 1
ATOM 738 C CA . GLY A 1 95 ? -9.899 -13.020 -4.777 1.00 83.25 95 GLY A CA 1
ATOM 739 C C . GLY A 1 95 ? -10.772 -11.765 -4.850 1.00 83.25 95 GLY A C 1
ATOM 740 O O . GLY A 1 95 ? -11.251 -11.293 -3.819 1.00 83.25 95 GLY A O 1
ATOM 741 N N . ALA A 1 96 ? -11.052 -11.263 -6.055 1.00 86.75 96 ALA A N 1
ATOM 742 C CA . ALA A 1 96 ? -11.936 -10.121 -6.268 1.00 86.75 96 ALA A CA 1
ATOM 743 C C . ALA A 1 96 ? -13.381 -10.419 -5.843 1.00 86.75 96 ALA A C 1
ATOM 745 O O . ALA A 1 96 ? -13.998 -9.594 -5.170 1.00 86.75 96 ALA A O 1
ATOM 746 N N . VAL A 1 97 ? -13.912 -11.605 -6.160 1.00 86.75 97 VAL A N 1
ATOM 747 C CA . VAL A 1 97 ? -15.255 -12.022 -5.720 1.00 86.75 97 VAL A CA 1
ATOM 748 C C . VAL A 1 97 ? -15.338 -12.075 -4.193 1.00 86.75 97 VAL A C 1
ATOM 750 O O . VAL A 1 97 ? -16.254 -11.489 -3.610 1.00 86.75 97 VAL A O 1
ATOM 753 N N . PHE A 1 98 ? -14.364 -12.707 -3.530 1.00 83.38 98 PHE A N 1
ATOM 754 C CA . PHE A 1 98 ? -14.302 -12.757 -2.064 1.00 83.38 98 PHE A CA 1
ATOM 755 C C . PHE A 1 98 ? -14.180 -11.362 -1.441 1.00 83.38 98 PHE A C 1
ATOM 757 O O . PHE A 1 98 ? -14.856 -11.059 -0.456 1.00 83.38 98 PHE A O 1
ATOM 764 N N . LEU A 1 99 ? -13.354 -10.492 -2.025 1.00 84.38 99 LEU A N 1
ATOM 765 C CA . LEU A 1 99 ? -13.193 -9.111 -1.580 1.00 84.38 99 LEU A CA 1
ATOM 766 C C . LEU A 1 99 ? -14.517 -8.339 -1.678 1.00 84.38 99 LEU A C 1
ATOM 768 O O . LEU A 1 99 ? -14.933 -7.720 -0.700 1.00 84.38 99 LEU A O 1
ATOM 772 N N . ILE A 1 100 ? -15.199 -8.401 -2.825 1.00 87.81 100 ILE A N 1
ATOM 773 C CA . ILE A 1 100 ? -16.485 -7.724 -3.041 1.00 87.81 100 ILE A CA 1
ATOM 774 C C . ILE A 1 100 ? -17.525 -8.242 -2.049 1.00 87.81 100 ILE A C 1
ATOM 776 O O . ILE A 1 100 ? -18.202 -7.442 -1.401 1.00 87.81 100 ILE A O 1
ATOM 780 N N . PHE A 1 101 ? -17.620 -9.562 -1.876 1.00 85.75 101 PHE A N 1
ATOM 781 C CA . PHE A 1 101 ? -18.526 -10.163 -0.902 1.00 85.75 101 PHE A CA 1
ATOM 782 C C . PHE A 1 101 ? -18.258 -9.643 0.518 1.00 85.75 101 PHE A C 1
ATOM 784 O O . PHE A 1 101 ? -19.194 -9.241 1.212 1.00 85.75 101 PHE A O 1
ATOM 791 N N . ASN A 1 102 ? -16.989 -9.567 0.931 1.00 84.38 102 ASN A N 1
ATOM 792 C CA . ASN A 1 102 ? -16.602 -9.039 2.240 1.00 84.38 102 ASN A CA 1
ATOM 793 C C . ASN A 1 102 ? -16.941 -7.552 2.403 1.00 84.38 102 ASN A C 1
ATOM 795 O O . ASN A 1 102 ? -17.441 -7.153 3.456 1.00 84.38 102 ASN A O 1
ATOM 799 N N . ILE A 1 103 ? -16.724 -6.735 1.369 1.00 84.75 103 ILE A N 1
ATOM 800 C CA . ILE A 1 103 ? -17.074 -5.308 1.384 1.00 84.75 103 ILE A CA 1
ATOM 801 C C . ILE A 1 103 ? -18.589 -5.134 1.543 1.00 84.75 103 ILE A C 1
ATOM 803 O O . ILE A 1 103 ? -19.040 -4.382 2.410 1.00 84.75 103 ILE A O 1
ATOM 807 N N . VAL A 1 104 ? -19.384 -5.857 0.748 1.00 87.12 104 VAL A N 1
ATOM 808 C CA . VAL A 1 104 ? -20.852 -5.773 0.779 1.00 87.12 104 VAL A CA 1
ATOM 809 C C . VAL A 1 104 ? -21.401 -6.283 2.110 1.00 87.12 104 VAL A C 1
ATOM 811 O O . VAL A 1 104 ? -22.188 -5.592 2.758 1.00 87.12 104 VAL A O 1
ATOM 814 N N . SER A 1 105 ? -20.962 -7.460 2.558 1.00 85.06 105 SER A N 1
ATOM 815 C CA . SER A 1 105 ? -21.383 -8.051 3.833 1.00 85.06 105 SER A CA 1
ATOM 816 C C . SER A 1 105 ? -21.021 -7.146 5.017 1.00 85.06 105 SER A C 1
ATOM 818 O O . SER A 1 105 ? -21.865 -6.863 5.873 1.00 85.06 105 SER A O 1
ATOM 820 N N . GLY A 1 106 ? -19.801 -6.596 5.022 1.00 82.31 106 GLY A N 1
ATOM 821 C CA . GLY A 1 106 ? -19.352 -5.625 6.017 1.00 82.31 106 GLY A CA 1
ATOM 822 C C . GLY A 1 106 ? -20.211 -4.359 6.029 1.00 82.31 106 GLY A C 1
ATOM 823 O O . GLY A 1 106 ? -20.677 -3.941 7.091 1.00 82.31 106 GLY A O 1
ATOM 824 N N . GLY A 1 107 ? -20.498 -3.788 4.856 1.00 83.00 107 GLY A N 1
ATOM 825 C CA . GLY A 1 107 ? -21.357 -2.611 4.716 1.00 83.00 107 GLY A CA 1
ATOM 826 C C . GLY A 1 107 ? -22.784 -2.846 5.223 1.00 83.00 107 GLY A C 1
ATOM 827 O O . GLY A 1 107 ? -23.303 -2.052 6.013 1.00 83.00 107 GLY A O 1
ATOM 828 N N . LEU A 1 108 ? -23.400 -3.973 4.850 1.00 85.62 108 LEU A N 1
ATOM 829 C CA . LEU A 1 108 ? -24.736 -4.355 5.320 1.00 85.62 108 LEU A CA 1
ATOM 830 C C . LEU A 1 108 ? -24.773 -4.564 6.839 1.00 85.62 108 LEU A C 1
ATOM 832 O O . LEU A 1 108 ? -25.736 -4.161 7.496 1.00 85.62 108 LEU A O 1
ATOM 836 N N . ASN A 1 109 ? -23.722 -5.146 7.418 1.00 84.06 109 ASN A N 1
ATOM 837 C CA . ASN A 1 109 ? -23.616 -5.321 8.865 1.00 84.06 109 ASN A CA 1
ATOM 838 C C . ASN A 1 109 ? -23.516 -3.979 9.597 1.00 84.06 109 ASN A C 1
ATOM 840 O O . ASN A 1 109 ? -24.201 -3.784 10.603 1.00 84.06 109 ASN A O 1
ATOM 844 N N . VAL A 1 110 ? -22.737 -3.027 9.075 1.00 82.06 110 VAL A N 1
ATOM 845 C CA . VAL A 1 110 ? -22.656 -1.671 9.641 1.00 82.06 110 VAL A CA 1
ATOM 846 C C . VAL A 1 110 ? -23.997 -0.948 9.531 1.00 82.06 110 VAL A C 1
ATOM 848 O O . VAL A 1 110 ? -24.421 -0.311 10.498 1.00 82.06 110 VAL A O 1
ATOM 851 N N . PHE A 1 111 ? -24.696 -1.077 8.401 1.00 81.88 111 PHE A N 1
ATOM 852 C CA . PHE A 1 111 ? -26.023 -0.493 8.214 1.00 81.88 111 PHE A CA 1
ATOM 853 C C . PHE A 1 111 ? -27.026 -1.029 9.249 1.00 81.88 111 PHE A C 1
ATOM 855 O O . PHE A 1 111 ? -27.646 -0.251 9.978 1.00 81.88 111 PHE A O 1
ATOM 862 N N . ARG A 1 112 ? -27.123 -2.359 9.388 1.00 83.38 112 ARG A N 1
ATOM 863 C CA . ARG A 1 112 ? -28.013 -3.018 10.362 1.00 83.38 112 ARG A CA 1
ATOM 864 C C . ARG A 1 112 ? -27.666 -2.642 11.805 1.00 83.38 112 ARG A C 1
ATOM 866 O O . ARG A 1 112 ? -28.556 -2.311 12.587 1.00 83.38 112 ARG A O 1
ATOM 873 N N . ALA A 1 113 ? -26.379 -2.640 12.157 1.00 81.75 113 ALA A N 1
ATOM 874 C CA . ALA A 1 113 ? -25.915 -2.287 13.498 1.00 81.75 113 ALA A CA 1
ATOM 875 C C . ALA A 1 113 ? -26.148 -0.804 13.839 1.00 81.75 113 ALA A C 1
ATOM 877 O O . ALA A 1 113 ? -26.438 -0.478 14.992 1.00 81.75 113 ALA A O 1
ATOM 878 N N . SER A 1 114 ? -26.036 0.092 12.853 1.00 80.50 114 SER A N 1
ATOM 879 C CA . SER A 1 114 ? -26.280 1.529 13.038 1.00 80.50 114 SER A CA 1
ATOM 880 C C . SER A 1 114 ? -27.767 1.818 13.238 1.00 80.50 114 SER A C 1
ATOM 882 O O . SER A 1 114 ? -28.121 2.537 14.175 1.00 80.50 114 SER A O 1
ATOM 884 N N . GLY A 1 115 ? -28.632 1.172 12.444 1.00 79.12 115 GLY A N 1
ATOM 885 C CA . GLY A 1 115 ? -30.087 1.233 12.607 1.00 79.12 115 GLY A CA 1
ATOM 886 C C . GLY A 1 115 ? -30.548 0.731 13.978 1.00 79.12 115 GLY A C 1
ATOM 887 O O . GLY A 1 115 ? -31.286 1.427 14.672 1.00 79.12 115 GLY A O 1
ATOM 888 N N . ALA A 1 116 ? -30.031 -0.416 14.430 1.00 80.88 116 ALA A N 1
ATOM 889 C CA . ALA A 1 116 ? -30.357 -0.976 15.746 1.00 80.88 116 ALA A CA 1
ATOM 890 C C . ALA A 1 116 ? -29.932 -0.072 16.921 1.00 80.88 116 ALA A C 1
ATOM 892 O O . ALA A 1 116 ? -30.565 -0.077 17.974 1.00 80.88 116 ALA A O 1
ATOM 893 N N . ARG A 1 117 ? -28.867 0.723 16.750 1.00 78.81 117 ARG A N 1
ATOM 894 C CA . ARG A 1 117 ? -28.333 1.633 17.780 1.00 78.81 117 ARG A CA 1
ATOM 895 C C . ARG A 1 117 ? -28.816 3.083 17.635 1.00 78.81 117 ARG A C 1
ATOM 897 O O . ARG A 1 117 ? -28.323 3.936 18.367 1.00 78.81 117 ARG A O 1
ATOM 904 N N . LYS A 1 118 ? -29.735 3.374 16.699 1.00 78.25 118 LYS A N 1
ATOM 905 C CA . LYS A 1 118 ? -30.211 4.733 16.356 1.00 78.25 118 LYS A CA 1
ATOM 906 C C . LYS A 1 118 ? -29.072 5.739 16.110 1.00 78.25 118 LYS A C 1
ATOM 908 O O . LYS A 1 118 ? -29.207 6.927 16.393 1.00 78.25 118 LYS A O 1
ATOM 913 N N . ARG A 1 119 ? -27.929 5.268 15.603 1.00 75.69 119 ARG A N 1
ATOM 914 C CA . ARG A 1 119 ? -26.777 6.115 15.268 1.00 75.69 119 ARG A CA 1
ATOM 915 C C . ARG A 1 119 ? -26.794 6.404 13.772 1.00 75.69 119 ARG A C 1
ATOM 917 O O . ARG A 1 119 ? -27.188 5.550 12.984 1.00 75.69 119 ARG A O 1
ATOM 924 N N . SER A 1 120 ? -26.354 7.592 13.372 1.00 79.69 120 SER A N 1
ATOM 925 C CA . SER A 1 120 ? -26.295 7.955 11.958 1.00 79.69 120 SER A CA 1
ATOM 926 C C . SER A 1 120 ? -25.320 7.051 11.196 1.00 79.69 120 SER A C 1
ATOM 928 O O . SER A 1 120 ? -24.117 7.019 11.463 1.00 79.69 120 SER A O 1
ATOM 930 N N . THR A 1 121 ? -25.843 6.336 10.200 1.00 76.19 121 THR A N 1
ATOM 931 C CA . THR A 1 121 ? -25.056 5.483 9.299 1.00 76.19 121 THR A CA 1
ATOM 932 C C . THR A 1 121 ? -23.992 6.284 8.548 1.00 76.19 121 THR A C 1
ATOM 934 O O . THR A 1 121 ? -22.893 5.788 8.328 1.00 76.19 121 THR A O 1
ATOM 937 N N . VAL A 1 122 ? -24.275 7.551 8.225 1.00 76.81 122 VAL A N 1
ATOM 938 C CA . VAL A 1 122 ? -23.333 8.463 7.553 1.00 76.81 122 VAL A CA 1
ATOM 939 C C . VAL A 1 122 ? -22.050 8.643 8.365 1.00 76.81 122 VAL A C 1
ATOM 941 O O . VAL A 1 122 ? -20.960 8.577 7.810 1.00 76.81 122 VAL A O 1
ATOM 944 N N . VAL A 1 123 ? -22.155 8.786 9.690 1.00 78.12 123 VAL A N 1
ATOM 945 C CA . VAL A 1 123 ? -20.979 8.933 10.563 1.00 78.12 123 VAL A CA 1
ATOM 946 C C . VAL A 1 123 ? -20.175 7.633 10.632 1.00 78.12 123 VAL A C 1
ATOM 948 O O . VAL A 1 123 ? -18.953 7.679 10.723 1.00 78.12 123 VAL A O 1
ATOM 951 N N . ALA A 1 124 ? -20.831 6.472 10.548 1.00 77.56 124 ALA A N 1
ATOM 952 C CA . ALA A 1 124 ? -20.136 5.188 10.473 1.00 77.56 124 ALA A CA 1
ATOM 953 C C . ALA A 1 124 ? -19.413 5.004 9.125 1.00 77.56 124 ALA A C 1
ATOM 955 O O . ALA A 1 124 ? -18.270 4.555 9.096 1.00 77.56 124 ALA A O 1
ATOM 956 N N . MET A 1 125 ? -20.051 5.401 8.021 1.00 79.56 125 MET A N 1
ATOM 957 C CA . MET A 1 125 ? -19.474 5.352 6.673 1.00 79.56 125 MET A CA 1
ATOM 958 C C . MET A 1 125 ? -18.345 6.366 6.471 1.00 79.56 125 MET A C 1
ATOM 960 O O . MET A 1 125 ? -17.428 6.102 5.700 1.00 79.56 125 MET A O 1
ATOM 964 N N . LEU A 1 126 ? -18.340 7.482 7.208 1.00 85.31 126 LEU A N 1
ATOM 965 C CA . LEU A 1 126 ? -17.246 8.455 7.169 1.00 85.31 126 LEU A CA 1
ATOM 966 C C . LEU A 1 126 ? -15.901 7.841 7.597 1.00 85.31 126 LEU A C 1
ATOM 968 O O . LEU A 1 126 ? -14.849 8.300 7.163 1.00 85.31 126 LEU A O 1
ATOM 972 N N . GLY A 1 127 ? -15.918 6.757 8.381 1.00 83.56 127 GLY A N 1
ATOM 973 C CA . GLY A 1 127 ? -14.718 5.984 8.710 1.00 83.56 127 GLY A CA 1
ATOM 974 C C . GLY A 1 127 ? -14.021 5.349 7.496 1.00 83.56 127 GLY A C 1
ATOM 975 O O . GLY A 1 127 ? -12.845 5.009 7.589 1.00 83.56 127 GLY A O 1
ATOM 976 N N . LEU A 1 128 ? -14.702 5.227 6.349 1.00 85.88 128 LEU A N 1
ATOM 977 C CA . LEU A 1 128 ? -14.127 4.731 5.093 1.00 85.88 128 LEU A CA 1
ATOM 978 C C . LEU A 1 128 ? -13.337 5.812 4.333 1.00 85.88 128 LEU A C 1
ATOM 980 O O . LEU A 1 128 ? -12.525 5.491 3.465 1.00 85.88 128 LEU A O 1
ATOM 984 N N . LEU A 1 129 ? -13.540 7.089 4.669 1.00 90.06 129 LEU A N 1
ATOM 985 C CA . LEU A 1 129 ? -12.934 8.221 3.969 1.00 90.06 129 LEU A CA 1
ATOM 986 C C . LEU A 1 129 ? -11.404 8.117 3.836 1.00 90.06 129 LEU A C 1
ATOM 988 O O . LEU A 1 129 ? -10.915 8.316 2.724 1.00 90.06 129 LEU A O 1
ATOM 992 N N . PRO A 1 130 ? -10.625 7.765 4.881 1.00 91.19 130 PRO A N 1
ATOM 993 C CA . PRO A 1 130 ? -9.170 7.739 4.744 1.00 91.19 130 PRO A CA 1
ATOM 994 C C . PRO A 1 130 ? -8.697 6.604 3.829 1.00 91.19 130 PRO A C 1
ATOM 996 O O . PRO A 1 130 ? -7.669 6.736 3.172 1.00 91.19 130 PRO A O 1
ATOM 999 N N . PHE A 1 131 ? -9.447 5.499 3.739 1.00 90.12 131 PHE A N 1
ATOM 1000 C CA . PHE A 1 131 ? -9.158 4.430 2.781 1.00 90.12 131 PHE A CA 1
ATOM 1001 C C . PHE A 1 131 ? -9.371 4.911 1.344 1.00 90.12 131 PHE A C 1
ATOM 1003 O O . PHE A 1 131 ? -8.466 4.789 0.527 1.00 90.12 131 PHE A O 1
ATOM 1010 N N . VAL A 1 132 ? -10.519 5.532 1.055 1.00 92.38 132 VAL A N 1
ATOM 1011 C CA . VAL A 1 132 ? -10.828 6.048 -0.290 1.00 92.38 132 VAL A CA 1
ATOM 1012 C C . VAL A 1 132 ? -9.843 7.140 -0.705 1.00 92.38 132 VAL A C 1
ATOM 1014 O O . VAL A 1 132 ? -9.337 7.104 -1.823 1.00 92.38 132 VAL A O 1
ATOM 1017 N N . ALA A 1 133 ? -9.526 8.074 0.196 1.00 93.12 133 ALA A N 1
ATOM 1018 C CA . ALA A 1 133 ? -8.561 9.138 -0.068 1.00 93.12 133 ALA A CA 1
ATOM 1019 C C . ALA A 1 133 ? -7.160 8.578 -0.364 1.00 93.12 133 ALA A C 1
ATOM 1021 O O . ALA A 1 133 ? -6.525 8.986 -1.337 1.00 93.12 133 ALA A O 1
ATOM 1022 N N . PHE A 1 134 ? -6.704 7.602 0.428 1.00 94.62 134 PHE A N 1
ATOM 1023 C CA . PHE A 1 134 ? -5.439 6.913 0.193 1.00 94.62 134 PHE A CA 1
ATOM 1024 C C . PHE A 1 134 ? -5.430 6.185 -1.159 1.00 94.62 134 PHE A C 1
ATOM 1026 O O . PHE A 1 134 ? -4.537 6.419 -1.971 1.00 94.62 134 PHE A O 1
ATOM 1033 N N . SER A 1 135 ? -6.442 5.360 -1.444 1.00 94.50 135 SER A N 1
ATOM 1034 C CA . SER A 1 135 ? -6.546 4.620 -2.708 1.00 94.50 135 SER A CA 1
ATOM 1035 C C . SER A 1 135 ? -6.586 5.545 -3.923 1.00 94.50 135 SER A C 1
ATOM 1037 O O . SER A 1 135 ? -5.905 5.281 -4.912 1.00 94.50 135 SER A O 1
ATOM 1039 N N . PHE A 1 136 ? -7.335 6.647 -3.845 1.00 95.69 136 PHE A N 1
ATOM 1040 C CA . PHE A 1 136 ? -7.392 7.646 -4.909 1.00 95.69 136 PHE A CA 1
ATOM 1041 C C . PHE A 1 136 ? -6.037 8.333 -5.129 1.00 95.69 136 PHE A C 1
ATOM 1043 O O . PHE A 1 136 ? -5.616 8.511 -6.272 1.00 95.69 136 PHE A O 1
ATOM 1050 N N . GLY A 1 137 ? -5.321 8.667 -4.051 1.00 95.56 137 GLY A N 1
ATOM 1051 C CA . 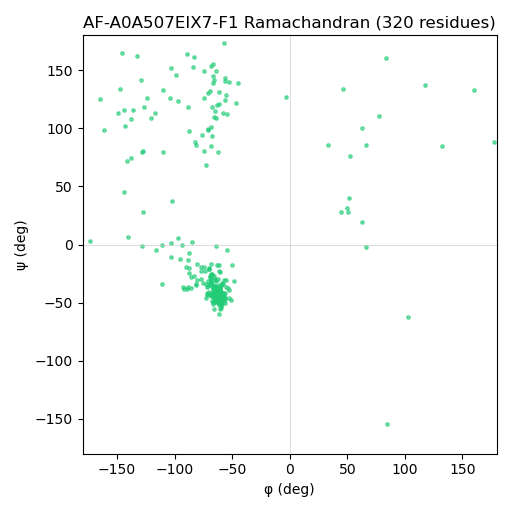GLY A 1 137 ? -3.983 9.254 -4.130 1.00 95.56 137 GLY A CA 1
ATOM 1052 C C . GLY A 1 137 ? -2.952 8.316 -4.764 1.00 95.56 137 GLY A C 1
ATOM 1053 O O . GLY A 1 137 ? -2.166 8.753 -5.601 1.00 95.56 137 GLY A O 1
ATOM 1054 N N . ILE A 1 138 ? -2.979 7.023 -4.426 1.00 95.50 138 ILE A N 1
ATOM 1055 C CA . ILE A 1 138 ? -2.105 6.015 -5.052 1.00 95.50 138 ILE A CA 1
ATOM 1056 C C . ILE A 1 138 ? -2.469 5.796 -6.526 1.00 95.50 138 ILE A C 1
ATOM 1058 O O . ILE A 1 138 ? -1.583 5.730 -7.375 1.00 95.50 138 ILE A O 1
ATOM 1062 N N . PHE A 1 139 ? -3.763 5.726 -6.852 1.00 95.19 139 PHE A N 1
ATOM 1063 C CA . PHE A 1 139 ? -4.221 5.584 -8.235 1.00 95.19 139 PHE A CA 1
ATOM 1064 C C . PHE A 1 139 ? -3.799 6.773 -9.105 1.00 95.19 139 PHE A C 1
ATOM 1066 O O . PHE A 1 139 ? -3.303 6.579 -10.213 1.00 95.19 139 PHE A O 1
ATOM 1073 N N . THR A 1 140 ? -3.957 7.995 -8.592 1.00 94.69 140 THR A N 1
ATOM 1074 C CA . THR A 1 140 ? -3.549 9.221 -9.292 1.00 94.69 140 THR A CA 1
ATOM 1075 C C . THR A 1 140 ? -2.042 9.230 -9.534 1.00 94.69 140 THR A C 1
ATOM 1077 O O . THR A 1 140 ? -1.609 9.499 -10.652 1.00 94.69 140 THR A O 1
ATOM 1080 N N . TRP A 1 141 ? -1.247 8.828 -8.540 1.00 93.94 141 TRP A N 1
ATOM 1081 C CA . TRP A 1 141 ? 0.204 8.724 -8.677 1.00 93.94 141 TRP A CA 1
ATOM 1082 C C . TRP A 1 141 ? 0.599 7.746 -9.794 1.00 93.94 141 TRP A C 1
ATOM 1084 O O . TRP A 1 141 ? 1.342 8.120 -10.699 1.00 93.94 141 TRP A O 1
ATOM 1094 N N . LEU A 1 142 ? 0.038 6.533 -9.807 1.00 92.88 142 LEU A N 1
ATOM 1095 C CA . LEU A 1 142 ? 0.310 5.543 -10.861 1.00 92.88 142 LEU A CA 1
ATOM 1096 C C . LEU A 1 142 ? -0.162 5.991 -12.251 1.00 92.88 142 LEU A C 1
ATOM 1098 O O . LEU A 1 142 ? 0.434 5.617 -13.257 1.00 92.88 142 LEU A O 1
ATOM 1102 N N . LYS A 1 143 ? -1.236 6.785 -12.328 1.00 91.62 143 LYS A N 1
ATOM 1103 C CA . LYS A 1 143 ? -1.707 7.359 -13.595 1.00 91.62 143 LYS A CA 1
ATOM 1104 C C . LYS A 1 143 ? -0.781 8.447 -14.128 1.00 91.62 143 LYS A C 1
ATOM 1106 O O . LYS A 1 143 ? -0.636 8.551 -15.342 1.00 91.62 143 LYS A O 1
ATOM 1111 N N . LEU A 1 144 ? -0.182 9.241 -13.243 1.00 89.31 144 LEU A N 1
ATOM 1112 C CA . LEU A 1 144 ? 0.774 10.284 -13.613 1.00 89.31 144 LEU A CA 1
ATOM 1113 C C . LEU A 1 144 ? 2.145 9.705 -13.984 1.00 89.31 144 LEU A C 1
ATOM 1115 O O . LEU A 1 144 ? 2.799 10.248 -14.866 1.00 89.31 144 LEU A O 1
ATOM 1119 N N . SER A 1 145 ? 2.543 8.600 -13.349 1.00 87.94 145 SER A N 1
ATOM 1120 C CA . SER A 1 145 ? 3.861 7.983 -13.503 1.00 87.94 145 SER A CA 1
ATOM 1121 C C . SER A 1 145 ? 3.745 6.484 -13.839 1.00 87.94 145 SER A C 1
ATOM 1123 O O . SER A 1 145 ? 3.863 5.619 -12.963 1.00 87.94 145 SER A O 1
ATOM 1125 N N . PRO A 1 146 ? 3.465 6.138 -15.113 1.00 85.81 146 PRO A N 1
ATOM 1126 C CA . PRO A 1 146 ? 3.330 4.744 -15.541 1.00 85.81 146 PRO A CA 1
ATOM 1127 C C . PRO A 1 146 ? 4.665 3.977 -15.535 1.00 85.81 146 PRO A C 1
ATOM 1129 O O . PRO A 1 146 ? 4.657 2.752 -15.430 1.00 85.81 146 PRO A O 1
ATOM 1132 N N . SER A 1 147 ? 5.799 4.684 -15.587 1.00 83.25 147 SER A N 1
ATOM 1133 C CA . SER A 1 147 ? 7.171 4.153 -15.473 1.00 83.25 147 SER A CA 1
ATOM 1134 C C . SER A 1 147 ? 7.389 3.336 -14.188 1.00 83.25 147 SER A C 1
ATOM 1136 O O . SER A 1 147 ? 8.148 2.364 -14.170 1.00 83.25 147 SER A O 1
ATOM 1138 N N . ILE A 1 148 ? 6.681 3.681 -13.105 1.00 86.62 148 ILE A N 1
ATOM 1139 C CA . ILE A 1 148 ? 6.751 2.970 -11.824 1.00 86.62 148 ILE A CA 1
ATOM 1140 C C . ILE A 1 148 ? 6.304 1.515 -11.985 1.00 86.62 148 ILE A C 1
ATOM 1142 O O . ILE A 1 148 ? 6.899 0.628 -11.375 1.00 86.62 148 ILE A O 1
ATOM 1146 N N . LEU A 1 149 ? 5.292 1.249 -12.818 1.00 85.56 149 LEU A N 1
ATOM 1147 C CA . LEU A 1 149 ? 4.760 -0.102 -13.011 1.00 85.56 149 LEU A CA 1
ATOM 1148 C C . LEU A 1 149 ? 5.744 -1.027 -13.732 1.00 85.56 149 LEU A C 1
ATOM 1150 O O . LEU A 1 149 ? 5.715 -2.233 -13.496 1.00 85.56 149 LEU A O 1
ATOM 1154 N N . THR A 1 150 ? 6.607 -0.481 -14.590 1.00 83.12 150 THR A N 1
ATOM 1155 C CA . THR A 1 150 ? 7.566 -1.265 -15.377 1.00 83.12 150 THR A CA 1
ATOM 1156 C C . THR A 1 150 ? 8.910 -1.413 -14.681 1.00 83.12 150 THR A C 1
ATOM 1158 O O . THR A 1 150 ? 9.513 -2.480 -14.748 1.00 83.12 150 THR A O 1
ATOM 1161 N N . THR A 1 151 ? 9.376 -0.365 -14.000 1.00 83.44 151 THR A N 1
ATOM 1162 C CA . THR A 1 151 ? 10.771 -0.284 -13.538 1.00 83.44 151 THR A CA 1
ATOM 1163 C C . THR A 1 151 ? 10.896 -0.393 -12.019 1.00 83.44 151 THR A C 1
ATOM 1165 O O . THR A 1 151 ? 11.843 -0.991 -11.517 1.00 83.44 151 THR A O 1
ATOM 1168 N N . HIS A 1 152 ? 9.922 0.134 -11.268 1.00 86.25 152 HIS A N 1
ATOM 1169 C CA . HIS A 1 152 ? 10.020 0.314 -9.810 1.00 86.25 152 HIS A CA 1
ATOM 1170 C C . HIS A 1 152 ? 8.835 -0.299 -9.049 1.00 86.25 152 HIS A C 1
ATOM 1172 O O . HIS A 1 152 ? 8.487 0.139 -7.950 1.00 86.25 152 HIS A O 1
ATOM 1178 N N . LEU A 1 153 ? 8.216 -1.342 -9.610 1.00 89.88 153 LEU A N 1
ATOM 1179 C CA . LEU A 1 153 ? 6.996 -1.943 -9.066 1.00 89.88 153 LEU A CA 1
ATOM 1180 C C . LEU A 1 153 ? 7.204 -2.510 -7.657 1.00 89.88 153 LEU A C 1
ATOM 1182 O O . LEU A 1 153 ? 6.374 -2.303 -6.773 1.00 89.88 153 LEU A O 1
ATOM 1186 N N . ILE A 1 154 ? 8.321 -3.208 -7.436 1.00 92.19 154 ILE A N 1
ATOM 1187 C CA . ILE A 1 154 ? 8.651 -3.824 -6.146 1.00 92.19 154 ILE A CA 1
ATOM 1188 C C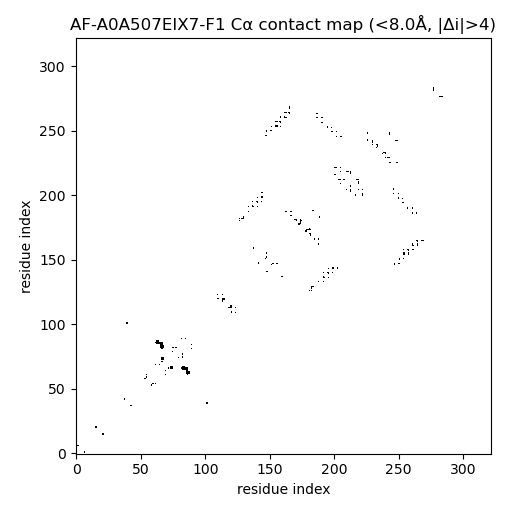 . ILE A 1 154 ? 8.777 -2.764 -5.037 1.00 92.19 154 ILE A C 1
ATOM 1190 O O . ILE A 1 154 ? 7.995 -2.837 -4.083 1.00 92.19 154 ILE A O 1
ATOM 1194 N N . PRO A 1 155 ? 9.682 -1.764 -5.122 1.00 92.38 155 PRO A N 1
ATOM 1195 C CA . PRO A 1 155 ? 9.811 -0.757 -4.068 1.00 92.38 155 PRO A CA 1
ATOM 1196 C C . PRO A 1 155 ? 8.524 0.055 -3.880 1.00 92.38 155 PRO A C 1
ATOM 1198 O O . PRO A 1 155 ? 8.160 0.357 -2.744 1.00 92.38 155 PRO A O 1
ATOM 1201 N N . PHE A 1 156 ? 7.778 0.331 -4.955 1.00 94.38 156 PHE A N 1
ATOM 1202 C CA . PHE A 1 156 ? 6.482 0.997 -4.850 1.00 94.38 156 PHE A CA 1
ATOM 1203 C C . PHE A 1 156 ? 5.439 0.146 -4.109 1.00 94.38 156 PHE A C 1
ATOM 1205 O O . PHE A 1 156 ? 4.736 0.653 -3.236 1.00 94.38 156 PHE A O 1
ATOM 1212 N N . SER A 1 157 ? 5.361 -1.159 -4.386 1.00 95.00 157 SER A N 1
ATOM 1213 C CA . SER A 1 157 ? 4.446 -2.065 -3.679 1.00 95.00 157 SER A CA 1
ATOM 1214 C C . SER A 1 157 ? 4.753 -2.151 -2.179 1.00 95.00 157 SER A C 1
ATOM 1216 O O . SER A 1 157 ? 3.834 -2.110 -1.360 1.00 95.00 157 SER A O 1
ATOM 1218 N N . LEU A 1 158 ? 6.039 -2.180 -1.806 1.00 96.06 158 LEU A N 1
ATOM 1219 C CA . LEU A 1 158 ? 6.477 -2.156 -0.409 1.00 96.06 158 LEU A CA 1
ATOM 1220 C C . LEU A 1 158 ? 6.131 -0.823 0.263 1.00 96.06 158 LEU A C 1
ATOM 1222 O O . LEU A 1 158 ? 5.649 -0.817 1.394 1.00 96.06 158 LEU A O 1
ATOM 1226 N N . LEU A 1 159 ? 6.311 0.294 -0.447 1.00 96.19 159 LEU A N 1
ATOM 1227 C CA . LEU A 1 159 ? 5.953 1.631 0.022 1.00 96.19 159 LEU A CA 1
ATOM 1228 C C . LEU A 1 159 ? 4.453 1.705 0.328 1.00 96.19 159 LEU A C 1
ATOM 1230 O O . LEU A 1 159 ? 4.067 2.029 1.452 1.00 96.19 159 LEU A O 1
ATOM 1234 N N . VAL A 1 160 ? 3.609 1.346 -0.645 1.00 96.12 160 VAL A N 1
ATOM 1235 C CA . VAL A 1 160 ? 2.148 1.311 -0.481 1.00 96.12 160 VAL A CA 1
ATOM 1236 C C . VAL A 1 160 ? 1.756 0.374 0.663 1.00 96.12 160 VAL A C 1
ATOM 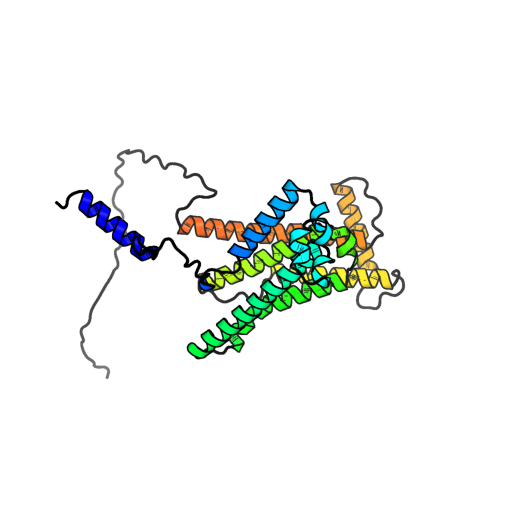1238 O O . VAL A 1 160 ? 0.915 0.741 1.483 1.00 96.12 160 VAL A O 1
ATOM 1241 N N . GLY A 1 161 ? 2.399 -0.792 0.773 1.00 95.88 161 GLY A N 1
ATOM 1242 C CA . GLY A 1 161 ? 2.181 -1.752 1.855 1.00 95.88 161 GLY A CA 1
ATOM 1243 C C . GLY A 1 161 ? 2.494 -1.184 3.243 1.00 95.88 161 GLY A C 1
ATOM 1244 O O . GLY A 1 161 ? 1.674 -1.313 4.153 1.00 95.88 161 GLY A O 1
ATOM 1245 N N . CYS A 1 162 ? 3.632 -0.502 3.414 1.00 96.75 162 CYS A N 1
ATOM 1246 C CA . CYS A 1 162 ? 3.999 0.147 4.676 1.00 96.75 162 CYS A CA 1
ATOM 1247 C C . CYS A 1 162 ? 3.014 1.257 5.067 1.00 96.75 162 CYS A C 1
ATOM 1249 O O . CYS A 1 162 ? 2.596 1.326 6.226 1.00 96.75 162 CYS A O 1
ATOM 1251 N N . LEU A 1 163 ? 2.611 2.105 4.113 1.00 96.62 163 LEU A N 1
ATOM 1252 C CA . LEU A 1 163 ? 1.637 3.174 4.359 1.00 96.62 163 LEU A CA 1
ATOM 1253 C C . LEU A 1 163 ? 0.262 2.607 4.726 1.00 96.62 163 LEU A C 1
ATOM 1255 O O . LEU A 1 163 ? -0.342 3.028 5.714 1.00 96.62 163 LEU A O 1
ATOM 1259 N N . PHE A 1 164 ? -0.207 1.609 3.975 1.00 94.81 164 PHE A N 1
ATOM 1260 C CA . PHE A 1 164 ? -1.483 0.948 4.227 1.00 94.81 164 PHE A CA 1
ATOM 1261 C C . PHE A 1 164 ? -1.498 0.249 5.592 1.00 94.81 164 PHE A C 1
ATOM 1263 O O . PHE A 1 164 ? -2.442 0.419 6.367 1.00 94.81 164 PHE A O 1
ATOM 1270 N N . GLY A 1 165 ? -0.421 -0.467 5.933 1.00 93.94 165 GLY A N 1
ATOM 1271 C CA . GLY A 1 165 ? -0.251 -1.102 7.240 1.00 93.94 165 GLY A CA 1
ATOM 1272 C C . GLY A 1 165 ? -0.267 -0.094 8.392 1.00 93.94 165 GLY A C 1
ATOM 1273 O O . GLY A 1 165 ? -0.909 -0.337 9.416 1.00 93.94 165 GLY A O 1
ATOM 1274 N N . HIS A 1 166 ? 0.371 1.068 8.217 1.00 94.88 166 HIS A N 1
ATOM 1275 C CA . HIS A 1 166 ? 0.326 2.154 9.199 1.00 94.88 166 HIS A CA 1
ATOM 1276 C C . HIS A 1 166 ? -1.100 2.699 9.385 1.00 94.88 166 HIS A C 1
ATOM 1278 O O . HIS A 1 166 ? -1.572 2.835 10.518 1.00 94.88 166 HIS A O 1
ATOM 1284 N N . GLN A 1 167 ? -1.811 2.955 8.281 1.00 94.38 167 GLN A N 1
ATOM 1285 C CA . GLN A 1 167 ? -3.174 3.489 8.295 1.00 94.38 167 GLN A CA 1
ATOM 1286 C C . GLN A 1 167 ? -4.148 2.557 9.014 1.00 94.38 167 GLN A C 1
ATOM 1288 O O . GLN A 1 167 ? -4.818 2.951 9.973 1.00 94.38 167 GLN A O 1
ATOM 1293 N N . VAL A 1 168 ? -4.210 1.306 8.554 1.00 92.25 168 VAL A N 1
ATOM 1294 C CA . VAL A 1 168 ? -5.131 0.299 9.083 1.00 92.25 168 VAL A CA 1
ATOM 1295 C C . VAL A 1 168 ? -4.783 -0.020 10.533 1.00 92.25 168 VAL A C 1
ATOM 1297 O O . VAL A 1 168 ? -5.682 -0.101 11.369 1.00 92.25 168 VAL A O 1
ATOM 1300 N N . GLY A 1 169 ? -3.493 -0.106 10.873 1.00 93.00 169 GLY A N 1
ATOM 1301 C CA . GLY A 1 169 ? -3.049 -0.318 12.249 1.00 93.00 169 GLY A CA 1
ATOM 1302 C C . GLY A 1 169 ? -3.589 0.745 13.208 1.00 93.00 169 GLY A C 1
ATOM 1303 O O . GLY A 1 169 ? -4.131 0.414 14.264 1.00 93.00 169 GLY A O 1
ATOM 1304 N N . LYS A 1 170 ? -3.524 2.027 12.833 1.00 92.62 170 LYS A N 1
ATOM 1305 C CA . LYS A 1 170 ? -4.079 3.111 13.658 1.00 92.62 170 LYS A CA 1
ATOM 1306 C C . LYS A 1 170 ? -5.601 3.062 13.760 1.00 92.62 170 LYS A C 1
ATOM 1308 O O . LYS A 1 170 ? -6.134 3.335 14.835 1.00 92.62 170 LYS A O 1
ATOM 1313 N N . MET A 1 171 ? -6.301 2.697 12.685 1.00 91.25 171 MET A N 1
ATOM 1314 C CA . MET A 1 171 ? -7.758 2.511 12.712 1.00 91.25 171 MET A CA 1
ATOM 1315 C C . MET A 1 171 ? -8.168 1.387 13.671 1.00 91.25 171 MET A C 1
ATOM 1317 O O . MET A 1 171 ? -9.085 1.573 14.473 1.00 91.25 171 MET A O 1
ATOM 1321 N N . ILE A 1 172 ? -7.461 0.251 13.638 1.00 90.69 172 ILE A N 1
ATOM 1322 C CA . ILE A 1 172 ? -7.702 -0.888 14.536 1.00 90.69 172 ILE A CA 1
ATOM 1323 C C . ILE A 1 172 ? -7.503 -0.466 15.993 1.00 90.69 172 ILE A C 1
ATOM 1325 O O . ILE A 1 172 ? -8.385 -0.696 16.821 1.00 90.69 172 ILE A O 1
ATOM 1329 N N . ILE A 1 173 ? -6.387 0.197 16.308 1.00 92.06 173 ILE A N 1
ATOM 1330 C CA . ILE A 1 173 ? -6.105 0.661 17.674 1.00 92.06 173 ILE A CA 1
ATOM 1331 C C . ILE A 1 173 ? -7.172 1.645 18.138 1.00 92.06 173 ILE A C 1
ATOM 1333 O O . ILE A 1 173 ? -7.688 1.514 19.245 1.00 92.06 173 ILE A O 1
ATOM 1337 N N . ALA A 1 174 ? -7.552 2.608 17.297 1.00 91.38 174 ALA A N 1
ATOM 1338 C CA . ALA A 1 174 ? -8.583 3.566 17.664 1.00 91.38 174 ALA A CA 1
ATOM 1339 C C . ALA A 1 174 ? -9.920 2.882 17.974 1.00 91.38 174 ALA A C 1
ATOM 1341 O O . ALA A 1 174 ? -10.575 3.224 18.959 1.00 91.38 174 ALA A O 1
ATOM 1342 N N . HIS A 1 175 ? -10.286 1.873 17.182 1.00 87.50 175 HIS A N 1
ATOM 1343 C CA . HIS A 1 175 ? -11.499 1.096 17.388 1.00 87.50 175 HIS A CA 1
ATOM 1344 C C . HIS A 1 175 ? -11.459 0.274 18.685 1.00 87.50 175 HIS A C 1
ATOM 1346 O O . HIS A 1 175 ? -12.339 0.420 19.536 1.00 87.50 175 HIS A O 1
ATOM 1352 N N . VAL A 1 176 ? -10.430 -0.561 18.860 1.00 88.75 176 VAL A N 1
ATOM 1353 C CA . VAL A 1 176 ? -10.308 -1.482 20.003 1.00 88.75 176 VAL A CA 1
ATOM 1354 C C . VAL A 1 176 ? -10.119 -0.716 21.313 1.00 88.75 176 VAL A C 1
ATOM 1356 O O . VAL A 1 176 ? -10.754 -1.035 22.318 1.00 88.75 176 VAL A O 1
ATOM 1359 N N . CYS A 1 177 ? -9.314 0.348 21.301 1.00 89.00 177 CYS A N 1
ATOM 1360 C CA . CYS A 1 177 ? -9.059 1.180 22.475 1.00 89.00 177 CYS A CA 1
ATOM 1361 C C . CYS A 1 177 ? -10.118 2.274 22.694 1.00 89.00 177 CYS A C 1
ATOM 1363 O O . CYS A 1 177 ? -9.967 3.074 23.617 1.00 89.00 177 CYS A O 1
ATOM 1365 N N . ARG A 1 178 ? -11.167 2.345 21.858 1.00 87.62 178 ARG A N 1
ATOM 1366 C CA . ARG A 1 178 ? -12.222 3.378 21.905 1.00 87.62 178 ARG A CA 1
ATOM 1367 C C . ARG A 1 178 ? -11.676 4.817 21.933 1.00 87.62 178 ARG A C 1
ATOM 1369 O O . ARG A 1 178 ? -12.184 5.675 22.652 1.00 87.62 178 ARG A O 1
ATOM 1376 N N . ARG A 1 179 ? -10.626 5.082 21.156 1.00 89.62 179 ARG A N 1
ATOM 1377 C CA . ARG A 1 179 ? -10.024 6.414 20.958 1.00 89.62 179 ARG A CA 1
ATOM 1378 C C . ARG A 1 179 ? -10.708 7.137 19.782 1.00 89.62 179 ARG A C 1
ATOM 1380 O O . ARG A 1 179 ? -11.407 6.487 19.002 1.00 89.62 179 ARG A O 1
ATOM 1387 N N . PRO A 1 180 ? -10.544 8.468 19.629 1.00 89.75 180 PRO A N 1
ATOM 1388 C CA . PRO A 1 180 ? -11.041 9.168 18.444 1.00 89.75 180 PRO A CA 1
ATOM 1389 C C . PRO A 1 180 ? -10.474 8.555 17.157 1.00 89.75 180 PRO A C 1
ATOM 1391 O O . PRO A 1 180 ? -9.308 8.162 17.103 1.00 89.75 180 PRO A O 1
ATOM 1394 N N . PHE A 1 181 ? -11.317 8.462 16.127 1.00 87.75 181 PHE A N 1
ATOM 1395 C CA . PHE A 1 181 ? -10.953 7.833 14.861 1.00 87.75 181 PHE A CA 1
ATOM 1396 C C . PHE A 1 181 ? -9.919 8.683 14.095 1.00 87.75 181 PHE A C 1
ATOM 1398 O O . PHE A 1 181 ? -10.114 9.894 13.960 1.00 87.75 181 PHE A O 1
ATOM 1405 N N . PRO A 1 182 ? -8.830 8.083 13.581 1.00 90.31 182 PRO A N 1
ATOM 1406 C CA . PRO A 1 182 ? -7.778 8.808 12.880 1.00 90.31 182 PRO A CA 1
ATOM 1407 C C . PRO A 1 182 ? -8.190 9.068 11.425 1.00 90.31 182 PRO A C 1
ATOM 1409 O O . PRO A 1 182 ? -7.857 8.298 10.529 1.00 90.31 182 PRO A O 1
ATOM 1412 N N . TYR A 1 183 ? -8.920 10.157 11.183 1.00 89.25 183 TYR A N 1
ATOM 1413 C CA . TYR A 1 183 ? -9.305 10.549 9.819 1.00 89.25 183 TYR A CA 1
ATOM 1414 C C . TYR A 1 183 ? -8.127 11.059 8.986 1.00 89.25 183 TYR A C 1
ATOM 1416 O O . TYR A 1 183 ? -8.112 10.885 7.771 1.00 89.25 183 TYR A O 1
ATOM 1424 N N . PHE A 1 184 ? -7.151 11.688 9.638 1.00 90.12 184 PHE A N 1
ATOM 1425 C CA . PHE A 1 184 ? -5.993 12.276 8.983 1.00 90.12 184 PHE A CA 1
ATOM 1426 C C . PHE A 1 184 ? -4.706 11.712 9.573 1.00 90.12 184 PHE A C 1
ATOM 1428 O O . PHE A 1 184 ? -4.485 11.750 10.788 1.00 90.12 184 PHE A O 1
ATOM 1435 N N . ASP A 1 185 ? -3.857 11.189 8.697 1.00 91.56 185 ASP A N 1
ATOM 1436 C CA . ASP A 1 185 ? -2.547 10.666 9.043 1.00 91.56 185 ASP A CA 1
ATOM 1437 C C . ASP A 1 185 ? -1.469 11.491 8.342 1.00 91.56 185 ASP A C 1
ATOM 1439 O O . ASP A 1 185 ? -1.376 11.496 7.115 1.00 91.56 185 ASP A O 1
ATOM 1443 N N . PHE A 1 186 ? -0.681 12.223 9.131 1.00 90.81 186 PHE A N 1
ATOM 1444 C CA . PHE A 1 186 ? 0.293 13.173 8.604 1.00 90.81 186 PHE A CA 1
ATOM 1445 C C . PHE A 1 186 ? 1.406 12.503 7.772 1.00 90.81 186 PHE A C 1
ATOM 1447 O O . PHE A 1 186 ? 1.613 12.949 6.645 1.00 90.81 186 PHE A O 1
ATOM 1454 N N . PRO A 1 187 ? 2.089 11.435 8.244 1.00 91.44 187 PRO A N 1
ATOM 1455 C CA . PRO A 1 187 ? 3.041 10.684 7.422 1.00 91.44 187 PRO A CA 1
ATOM 1456 C C . PRO A 1 187 ? 2.482 10.246 6.067 1.00 91.44 187 PRO A C 1
ATOM 1458 O O . PRO A 1 187 ? 3.127 10.457 5.042 1.00 91.44 187 PRO A O 1
ATOM 1461 N N . ILE A 1 188 ? 1.280 9.668 6.052 1.00 93.50 188 ILE A N 1
ATOM 1462 C CA . ILE A 1 188 ? 0.670 9.164 4.816 1.00 93.50 188 ILE A CA 1
ATOM 1463 C C . ILE A 1 188 ? 0.330 10.316 3.880 1.00 93.50 188 ILE A C 1
ATOM 1465 O O . ILE A 1 188 ? 0.699 10.278 2.707 1.00 93.50 188 ILE A O 1
ATOM 1469 N N . PHE A 1 189 ? -0.332 11.354 4.397 1.00 93.88 189 PHE A N 1
ATOM 1470 C CA . PHE A 1 189 ? -0.683 12.532 3.614 1.00 93.88 189 PHE A CA 1
ATOM 1471 C C . PHE A 1 189 ? 0.554 13.167 2.977 1.00 93.88 189 PHE A C 1
ATOM 1473 O O . PHE A 1 189 ? 0.543 13.454 1.782 1.00 93.88 189 PHE A O 1
ATOM 1480 N N . LEU A 1 190 ? 1.627 13.344 3.750 1.00 94.44 190 LEU A N 1
ATOM 1481 C CA . LEU A 1 190 ? 2.866 13.947 3.276 1.00 94.44 190 LEU A CA 1
ATOM 1482 C C . LEU A 1 190 ? 3.509 13.108 2.166 1.00 94.44 190 LEU A C 1
ATOM 1484 O O . LEU A 1 190 ? 3.814 13.638 1.103 1.00 94.44 190 LEU A O 1
ATOM 1488 N N . ILE A 1 191 ? 3.673 11.801 2.383 1.00 95.31 191 ILE A N 1
ATOM 1489 C CA . ILE A 1 191 ? 4.337 10.908 1.424 1.00 95.31 191 ILE A CA 1
ATOM 1490 C C . ILE A 1 191 ? 3.539 10.802 0.120 1.00 95.31 191 ILE A C 1
ATOM 1492 O O . ILE A 1 191 ? 4.110 10.931 -0.960 1.00 95.31 191 ILE A O 1
ATOM 1496 N N . VAL A 1 192 ? 2.218 10.619 0.206 1.00 95.25 192 VAL A N 1
ATOM 1497 C CA . VAL A 1 192 ? 1.351 10.524 -0.981 1.00 95.25 192 VAL A CA 1
ATOM 1498 C C . VAL A 1 192 ? 1.297 11.854 -1.735 1.00 95.25 192 VAL A C 1
ATOM 1500 O O . VAL A 1 192 ? 1.316 11.853 -2.966 1.00 95.25 192 VAL A O 1
ATOM 1503 N N . SER A 1 193 ? 1.270 12.986 -1.026 1.00 94.19 193 SER A N 1
ATOM 1504 C CA . SER A 1 193 ? 1.267 14.314 -1.655 1.00 94.19 193 SER A CA 1
ATOM 1505 C C . SER A 1 193 ? 2.590 14.615 -2.353 1.00 94.19 193 SER A C 1
ATOM 1507 O O . SER A 1 193 ? 2.572 15.068 -3.494 1.00 94.19 193 SER A O 1
ATOM 1509 N N . ILE A 1 194 ? 3.728 14.318 -1.711 1.00 92.69 194 ILE A N 1
ATOM 1510 C CA . ILE A 1 194 ? 5.057 14.466 -2.324 1.00 92.69 194 ILE A CA 1
ATOM 1511 C C . ILE A 1 194 ? 5.157 13.595 -3.575 1.00 92.69 194 ILE A C 1
ATOM 1513 O O . ILE A 1 194 ? 5.603 14.081 -4.607 1.00 92.69 194 ILE A O 1
ATOM 1517 N N . GLY A 1 195 ? 4.689 12.348 -3.507 1.00 92.44 195 GLY A N 1
ATOM 1518 C CA . GLY A 1 195 ? 4.695 11.432 -4.642 1.00 92.44 195 GLY A CA 1
ATOM 1519 C C . GLY A 1 195 ? 3.862 11.890 -5.838 1.00 92.44 195 GLY A C 1
ATOM 1520 O O . GLY A 1 195 ? 4.326 11.862 -6.977 1.00 92.44 195 GLY A O 1
ATOM 1521 N N . ASN A 1 196 ? 2.638 12.361 -5.586 1.00 93.69 196 ASN A N 1
ATOM 1522 C CA . ASN A 1 196 ? 1.782 12.912 -6.639 1.00 93.69 196 ASN A CA 1
ATOM 1523 C C . ASN A 1 196 ? 2.369 14.201 -7.225 1.00 93.69 196 ASN A C 1
ATOM 1525 O O . ASN A 1 196 ? 2.332 14.391 -8.438 1.00 93.69 196 ASN A O 1
ATOM 1529 N N . LEU A 1 197 ? 2.939 15.067 -6.381 1.00 90.31 197 LEU A N 1
ATOM 1530 C CA . LEU A 1 197 ? 3.609 16.280 -6.833 1.00 90.31 197 LEU A CA 1
ATOM 1531 C C . LEU A 1 197 ? 4.830 15.945 -7.694 1.00 90.31 197 LEU A C 1
ATOM 1533 O O . LEU A 1 197 ? 4.970 16.515 -8.770 1.00 90.31 197 LEU A O 1
ATOM 1537 N N . SER A 1 198 ? 5.678 15.000 -7.279 1.00 87.81 198 SER A N 1
ATOM 1538 C CA . SER A 1 198 ? 6.825 14.579 -8.086 1.00 87.81 198 SER A CA 1
ATOM 1539 C C . SER A 1 198 ? 6.377 13.983 -9.416 1.00 87.81 198 SER A C 1
ATOM 1541 O O . SER A 1 198 ? 6.884 14.394 -10.451 1.00 87.81 198 SER A O 1
ATOM 1543 N N . ALA A 1 199 ? 5.380 13.094 -9.413 1.00 88.62 199 ALA A N 1
ATOM 1544 C CA . ALA A 1 199 ? 4.850 12.509 -10.642 1.00 88.62 199 ALA A CA 1
ATOM 1545 C C . ALA A 1 199 ? 4.283 13.581 -11.586 1.00 88.62 199 ALA A C 1
ATOM 1547 O O . ALA A 1 199 ? 4.541 13.554 -12.783 1.00 88.62 199 ALA A O 1
ATOM 1548 N N . PHE A 1 200 ? 3.568 14.576 -11.053 1.00 87.00 200 PHE A N 1
ATOM 1549 C CA . PHE A 1 200 ? 3.103 15.713 -11.844 1.00 87.00 200 PHE A CA 1
ATOM 1550 C C . PHE A 1 200 ? 4.275 16.508 -12.434 1.00 87.00 200 PHE A C 1
ATOM 1552 O O . PHE A 1 200 ? 4.265 16.827 -13.620 1.00 87.00 200 PHE A O 1
ATOM 1559 N N . VAL A 1 201 ? 5.300 16.811 -11.636 1.00 81.69 201 VAL A N 1
ATOM 1560 C CA . VAL A 1 201 ? 6.489 17.550 -12.081 1.00 81.69 201 VAL A CA 1
ATOM 1561 C C . VAL A 1 201 ? 7.217 16.815 -13.210 1.00 81.69 201 VAL A C 1
ATOM 1563 O O . VAL A 1 201 ? 7.432 17.406 -14.267 1.00 81.69 201 VAL A O 1
ATOM 1566 N N . PHE A 1 202 ? 7.549 15.534 -13.025 1.00 79.69 202 PHE A N 1
ATOM 1567 C CA . PHE A 1 202 ? 8.276 14.753 -14.031 1.00 79.69 202 PHE A CA 1
ATOM 1568 C C . PHE A 1 202 ? 7.440 14.487 -15.279 1.00 79.69 202 PHE A C 1
ATOM 1570 O O . PHE A 1 202 ? 7.965 14.547 -16.387 1.00 79.69 202 PHE A O 1
ATOM 1577 N N . ARG A 1 203 ? 6.123 14.311 -15.134 1.00 81.31 203 ARG A N 1
ATOM 1578 C CA . ARG A 1 203 ? 5.231 14.180 -16.287 1.00 81.31 203 ARG A CA 1
ATOM 1579 C C . ARG A 1 203 ? 5.198 15.443 -17.146 1.00 81.31 203 ARG A C 1
ATOM 1581 O O . ARG A 1 203 ? 5.203 15.352 -18.368 1.00 81.31 203 ARG A O 1
ATOM 1588 N N . ASN A 1 204 ? 5.160 16.624 -16.528 1.00 77.94 204 ASN A N 1
ATOM 1589 C CA . ASN A 1 204 ? 5.214 17.887 -17.272 1.00 77.94 204 ASN A CA 1
ATOM 1590 C C . ASN A 1 204 ? 6.590 18.122 -17.905 1.00 77.94 204 ASN A C 1
ATOM 1592 O O . ASN A 1 204 ? 6.664 18.672 -19.002 1.00 77.94 204 ASN A O 1
ATOM 1596 N N . TRP A 1 205 ? 7.663 17.701 -17.231 1.00 73.81 205 TRP A N 1
ATOM 1597 C CA . TRP A 1 205 ? 9.021 17.751 -17.768 1.00 73.81 205 TRP A CA 1
ATOM 1598 C C . TRP A 1 205 ? 9.145 16.958 -19.070 1.00 73.81 205 TRP A C 1
ATOM 1600 O O . TRP A 1 205 ? 9.573 17.504 -20.082 1.00 73.81 205 TRP A O 1
ATOM 1610 N N . GLU A 1 206 ? 8.688 15.704 -19.047 1.00 73.56 206 GLU A N 1
ATOM 1611 C CA . GLU A 1 206 ? 8.702 14.787 -20.191 1.00 73.56 206 GLU A CA 1
ATOM 1612 C C . GLU A 1 206 ? 7.885 15.324 -21.378 1.00 73.56 206 GLU A C 1
ATOM 1614 O O . GLU A 1 206 ? 8.291 15.191 -22.523 1.00 73.56 206 GLU A O 1
ATOM 1619 N N . LEU A 1 207 ? 6.743 15.973 -21.123 1.00 72.69 207 LEU A N 1
ATOM 1620 C CA . LEU A 1 207 ? 5.872 16.494 -22.185 1.00 72.69 207 LEU A CA 1
ATOM 1621 C C . LEU A 1 207 ? 6.371 17.788 -22.843 1.00 72.69 207 LEU A C 1
ATOM 1623 O O . LEU A 1 207 ? 5.876 18.142 -23.911 1.00 72.69 207 LEU A O 1
ATOM 1627 N N . THR A 1 208 ? 7.268 18.535 -22.197 1.00 65.50 208 THR A N 1
ATOM 1628 C CA . THR A 1 208 ? 7.666 19.880 -22.654 1.00 65.50 208 THR A CA 1
ATOM 1629 C C . THR A 1 208 ? 9.096 19.962 -23.180 1.00 65.50 208 THR A C 1
ATOM 1631 O O . THR A 1 208 ? 9.512 21.060 -23.557 1.00 65.50 208 THR A O 1
ATOM 1634 N N . ASP A 1 209 ? 9.852 18.855 -23.179 1.00 62.53 209 ASP A N 1
ATOM 1635 C CA . ASP A 1 209 ? 11.300 18.809 -23.463 1.00 62.53 209 ASP A CA 1
ATOM 1636 C C . ASP A 1 209 ? 12.088 19.929 -22.740 1.00 62.53 209 ASP A C 1
ATOM 1638 O O . ASP A 1 209 ? 13.097 20.440 -23.223 1.00 62.53 209 ASP A O 1
ATOM 1642 N N . GLY A 1 210 ? 11.582 20.398 -21.591 1.00 56.81 210 GLY A N 1
ATOM 1643 C CA . GLY A 1 210 ? 12.112 21.551 -20.854 1.00 56.81 210 GLY A CA 1
ATOM 1644 C C . GLY A 1 210 ? 11.998 22.924 -21.548 1.00 56.81 210 GLY A C 1
ATOM 1645 O O . GLY A 1 210 ? 12.366 23.932 -20.940 1.00 56.81 210 GLY A O 1
ATOM 1646 N N . ALA A 1 211 ? 11.474 23.012 -22.778 1.00 52.81 211 ALA A N 1
ATOM 1647 C CA . ALA A 1 211 ? 11.516 24.220 -23.611 1.00 52.81 211 ALA A CA 1
ATOM 1648 C C . ALA A 1 211 ? 10.350 25.204 -23.375 1.00 52.81 211 ALA A C 1
ATOM 1650 O O . ALA A 1 211 ? 10.496 26.400 -23.624 1.00 52.81 211 ALA A O 1
ATOM 1651 N N . THR A 1 212 ? 9.195 24.739 -22.882 1.00 53.88 212 THR A N 1
ATOM 1652 C CA . THR A 1 212 ? 7.997 25.581 -22.640 1.00 53.88 212 THR A CA 1
ATOM 1653 C C . THR A 1 212 ? 7.206 25.166 -21.392 1.00 53.88 212 THR A C 1
ATOM 1655 O O . THR A 1 212 ? 5.978 25.099 -21.390 1.00 53.88 212 THR A O 1
ATOM 1658 N N . SER A 1 213 ? 7.889 24.908 -20.275 1.00 52.16 213 SER A N 1
ATOM 1659 C CA . SER A 1 213 ? 7.206 24.750 -18.985 1.00 52.16 213 SER A CA 1
ATOM 1660 C C . SER A 1 213 ? 6.561 26.088 -18.576 1.00 52.16 213 SER A C 1
ATOM 1662 O O . SER A 1 213 ? 7.267 27.051 -18.269 1.00 52.16 213 SER A O 1
ATOM 1664 N N . GLY A 1 214 ? 5.226 26.175 -18.606 1.00 49.91 214 GLY A N 1
ATOM 1665 C CA . GLY A 1 214 ? 4.463 27.359 -18.184 1.00 49.91 214 GLY A CA 1
ATOM 1666 C C . GLY A 1 214 ? 4.738 27.796 -16.728 1.00 49.91 214 GLY A C 1
ATOM 1667 O O . GLY A 1 214 ? 5.408 27.089 -15.974 1.00 49.91 214 GLY A O 1
ATOM 1668 N N . PRO A 1 215 ? 4.198 28.951 -16.285 1.00 53.44 215 PRO A N 1
ATOM 1669 C CA . PRO A 1 215 ? 4.697 29.733 -15.140 1.00 53.44 215 PRO A CA 1
ATOM 1670 C C . PRO A 1 215 ? 4.642 29.066 -13.751 1.00 53.44 215 PRO A C 1
ATOM 1672 O O . PRO A 1 215 ? 5.082 29.674 -12.779 1.00 53.44 215 PRO A O 1
ATOM 1675 N N . VAL A 1 216 ? 4.127 27.841 -13.624 1.00 53.78 216 VAL A N 1
ATOM 1676 C CA . VAL A 1 216 ? 3.983 27.151 -12.331 1.00 53.78 216 VAL A CA 1
ATOM 1677 C C . VAL A 1 216 ? 5.210 26.307 -11.968 1.00 53.78 216 VAL A C 1
ATOM 1679 O O . VAL A 1 216 ? 5.437 26.054 -10.789 1.00 53.78 216 VAL A O 1
ATOM 1682 N N . LEU A 1 217 ? 6.066 25.943 -12.926 1.00 54.72 217 LEU A N 1
ATOM 1683 C CA . LEU A 1 217 ? 7.312 25.241 -12.626 1.00 54.72 217 LEU A CA 1
ATOM 1684 C C . LEU A 1 217 ? 8.404 25.730 -13.577 1.00 54.72 217 LEU A C 1
ATOM 1686 O O . LEU A 1 217 ? 8.428 25.355 -14.744 1.00 54.72 217 LEU A O 1
ATOM 1690 N N . ARG A 1 218 ? 9.299 26.605 -13.099 1.00 54.25 218 ARG A N 1
ATOM 1691 C CA . ARG A 1 218 ? 10.494 26.974 -13.872 1.00 54.25 218 ARG A CA 1
ATOM 1692 C C . ARG A 1 218 ? 11.240 25.685 -14.211 1.00 54.25 218 ARG A C 1
ATOM 1694 O O . ARG A 1 218 ? 11.568 24.934 -13.293 1.00 54.25 218 ARG A O 1
ATOM 1701 N N . SER A 1 219 ? 11.572 25.484 -15.482 1.00 55.16 219 SER A N 1
ATOM 1702 C CA . SER A 1 219 ? 12.460 24.413 -15.958 1.00 55.16 219 SER A CA 1
ATOM 1703 C C . SER A 1 219 ? 13.790 24.326 -15.184 1.00 55.16 219 SER A C 1
ATOM 1705 O O . SER A 1 219 ? 14.451 23.296 -15.174 1.00 55.16 219 SER A O 1
ATOM 1707 N N . ALA A 1 220 ? 14.161 25.378 -14.451 1.00 60.34 220 ALA A N 1
ATOM 1708 C CA . ALA A 1 220 ? 15.266 25.358 -13.504 1.00 60.34 220 ALA A CA 1
ATOM 1709 C C . ALA A 1 220 ? 15.090 24.340 -12.358 1.00 60.34 220 ALA A C 1
ATOM 1711 O O . ALA A 1 220 ? 16.053 23.682 -12.007 1.00 60.34 220 ALA A O 1
ATOM 1712 N N . PHE A 1 221 ? 13.903 24.166 -11.760 1.00 67.56 221 PHE A N 1
ATOM 1713 C CA . PHE A 1 221 ? 13.782 23.360 -10.531 1.00 67.56 221 PHE A CA 1
ATOM 1714 C C . PHE A 1 221 ? 14.137 21.873 -10.722 1.00 67.56 221 PHE A C 1
ATOM 1716 O O . PHE A 1 221 ? 14.921 21.361 -9.924 1.00 67.56 221 PHE A O 1
ATOM 1723 N N . PRO A 1 222 ? 13.633 21.166 -11.751 1.00 65.81 222 PRO A N 1
ATOM 1724 C CA . PRO A 1 222 ? 13.999 19.766 -11.960 1.00 65.81 222 PRO A CA 1
ATOM 1725 C C . PRO A 1 222 ? 15.468 19.587 -12.366 1.00 65.81 222 PRO A C 1
ATOM 1727 O O . PRO A 1 222 ? 16.085 18.627 -11.914 1.00 65.81 222 PRO A O 1
ATOM 1730 N N . ASN A 1 223 ? 16.043 20.533 -13.121 1.00 66.06 223 ASN A N 1
ATOM 1731 C CA . ASN A 1 223 ? 17.476 20.553 -13.447 1.00 66.06 223 ASN A CA 1
ATOM 1732 C C . ASN A 1 223 ? 18.356 20.780 -12.209 1.00 66.06 223 ASN A C 1
ATOM 1734 O O . ASN A 1 223 ? 19.325 20.068 -11.983 1.00 66.06 223 ASN A O 1
ATOM 1738 N N . GLU A 1 224 ? 18.017 21.753 -11.366 1.00 71.38 224 GLU A N 1
ATOM 1739 C CA . GLU A 1 224 ? 18.745 22.009 -10.117 1.00 71.38 224 GLU A CA 1
ATOM 1740 C C . GLU A 1 224 ? 18.639 20.812 -9.164 1.00 71.38 224 GLU A C 1
ATOM 1742 O O . GLU A 1 224 ? 19.617 20.419 -8.527 1.00 71.38 224 GLU A O 1
ATOM 1747 N N . LEU A 1 225 ? 17.460 20.185 -9.093 1.00 73.75 225 LEU A N 1
ATOM 1748 C CA . LEU A 1 225 ? 17.241 18.987 -8.292 1.00 73.75 225 LEU A CA 1
ATOM 1749 C C . LEU A 1 225 ? 18.044 17.792 -8.822 1.00 73.75 225 LEU A C 1
ATOM 1751 O O . LEU A 1 225 ? 18.622 17.065 -8.012 1.00 73.75 225 LEU A O 1
ATOM 1755 N N . SER A 1 226 ? 18.099 17.583 -10.143 1.00 68.25 226 SER A N 1
ATOM 1756 C CA . SER A 1 226 ? 18.890 16.504 -10.745 1.00 68.25 226 SER A CA 1
ATOM 1757 C C . SER A 1 226 ? 20.385 16.721 -10.521 1.00 68.25 226 SER A C 1
ATOM 1759 O O . SER A 1 226 ? 21.059 15.795 -10.076 1.00 68.25 226 SER A O 1
ATOM 1761 N N . HIS A 1 227 ? 20.898 17.942 -10.698 1.00 72.50 227 HIS A N 1
ATOM 1762 C CA . HIS A 1 227 ? 22.296 18.274 -10.415 1.00 72.50 227 HIS A CA 1
ATOM 1763 C C . HIS A 1 227 ? 22.652 18.136 -8.931 1.00 72.50 227 HIS A C 1
ATOM 1765 O O . HIS A 1 227 ? 23.698 17.577 -8.594 1.00 72.50 227 HIS A O 1
ATOM 1771 N N . TRP A 1 228 ? 21.780 18.592 -8.026 1.00 77.00 228 TRP A N 1
ATOM 1772 C CA . TRP A 1 228 ? 21.985 18.411 -6.589 1.00 77.00 228 TRP A CA 1
ATOM 1773 C C . TRP A 1 228 ? 21.999 16.926 -6.201 1.00 77.00 228 TRP A C 1
ATOM 1775 O O . TRP A 1 228 ? 22.870 16.500 -5.440 1.00 77.00 228 TRP A O 1
ATOM 1785 N N . LEU A 1 229 ? 21.077 16.124 -6.750 1.00 71.38 229 LEU A N 1
ATOM 1786 C CA . LEU A 1 229 ? 21.025 14.678 -6.519 1.00 71.38 229 LEU A CA 1
ATOM 1787 C C . LEU A 1 229 ? 22.257 13.966 -7.080 1.00 71.38 229 LEU A C 1
ATOM 1789 O O . LEU A 1 229 ? 22.826 13.139 -6.372 1.00 71.38 229 LEU A O 1
ATOM 1793 N N . GLN A 1 230 ? 22.702 14.312 -8.291 1.00 71.00 230 GLN A N 1
ATOM 1794 C CA . GLN A 1 230 ? 23.947 13.799 -8.874 1.00 71.00 230 GLN A CA 1
ATOM 1795 C C . GLN A 1 230 ? 25.134 14.097 -7.953 1.00 71.00 230 GLN A C 1
ATOM 1797 O O . GLN A 1 230 ? 25.840 13.176 -7.558 1.00 71.00 230 GLN A O 1
ATOM 1802 N N . GLY A 1 231 ? 25.298 15.346 -7.508 1.00 76.00 231 GLY A N 1
ATOM 1803 C CA . GLY A 1 231 ? 26.397 15.721 -6.616 1.00 76.00 231 GLY A CA 1
ATOM 1804 C C . GLY A 1 231 ? 26.339 15.051 -5.237 1.00 76.00 231 GLY A C 1
ATOM 1805 O O . GLY A 1 231 ? 27.375 14.817 -4.612 1.00 76.00 231 GLY A O 1
ATOM 1806 N N . LEU A 1 232 ? 25.144 14.726 -4.735 1.00 76.75 232 LEU A N 1
ATOM 1807 C CA . LEU A 1 232 ? 24.986 13.943 -3.509 1.00 76.75 232 LEU A CA 1
ATOM 1808 C C . LEU A 1 232 ? 25.346 12.466 -3.732 1.00 76.75 232 LEU A C 1
ATOM 1810 O O . LEU A 1 232 ? 26.057 11.880 -2.915 1.00 76.75 232 LEU A O 1
ATOM 1814 N N . LEU A 1 233 ? 24.859 11.873 -4.822 1.00 70.75 233 LEU A N 1
ATOM 1815 C CA . LEU A 1 233 ? 25.121 10.482 -5.185 1.00 70.75 233 LEU A CA 1
ATOM 1816 C C . LEU A 1 233 ? 26.602 10.254 -5.476 1.00 70.75 233 LEU A C 1
ATOM 1818 O O . LEU A 1 233 ?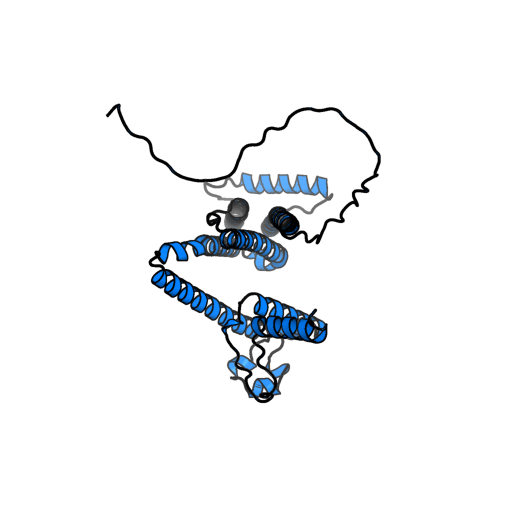 27.157 9.276 -4.983 1.00 70.75 233 LEU A O 1
ATOM 1822 N N . GLU A 1 234 ? 27.264 11.190 -6.155 1.00 78.19 234 GLU A N 1
ATOM 1823 C CA . GLU A 1 234 ? 28.703 11.128 -6.410 1.00 78.19 234 GLU A CA 1
ATOM 1824 C C . GLU A 1 234 ? 29.523 11.109 -5.118 1.00 78.19 234 GLU A C 1
ATOM 1826 O O . GLU A 1 234 ? 30.474 10.339 -4.975 1.00 78.19 234 GLU A O 1
ATOM 1831 N N . LYS A 1 235 ? 29.115 11.911 -4.129 1.00 80.88 235 LYS A N 1
ATOM 1832 C CA . LYS A 1 235 ? 29.754 11.937 -2.806 1.00 80.88 235 LYS A CA 1
ATOM 1833 C C . LYS A 1 235 ? 29.535 10.656 -2.006 1.00 80.88 235 LYS A C 1
ATOM 1835 O O . LYS A 1 235 ? 30.376 10.322 -1.175 1.00 80.88 235 LYS A O 1
ATOM 1840 N N . LEU A 1 236 ? 28.406 9.980 -2.202 1.00 76.19 236 LEU A N 1
ATOM 1841 C CA . LEU A 1 236 ? 28.043 8.774 -1.456 1.00 76.19 236 LEU A CA 1
ATOM 1842 C C . LEU A 1 236 ? 28.565 7.487 -2.108 1.00 76.19 236 LEU A C 1
ATOM 1844 O O . LEU A 1 236 ? 28.938 6.564 -1.388 1.00 76.19 236 LEU A O 1
ATOM 1848 N N . PHE A 1 237 ? 28.581 7.416 -3.440 1.00 72.19 237 PHE A N 1
ATOM 1849 C CA . PHE A 1 237 ? 28.773 6.173 -4.194 1.00 72.19 237 PHE A CA 1
ATOM 1850 C C . PHE A 1 237 ? 29.873 6.233 -5.272 1.00 72.19 237 PHE A C 1
ATOM 1852 O O . PHE A 1 237 ? 30.149 5.209 -5.892 1.00 72.19 237 PHE A O 1
ATOM 1859 N N . GLY A 1 238 ? 30.550 7.370 -5.478 1.00 72.31 238 GLY A N 1
ATOM 1860 C CA . GLY A 1 238 ? 31.560 7.525 -6.536 1.00 72.31 238 GLY A CA 1
ATOM 1861 C C . GLY A 1 238 ? 30.941 7.899 -7.887 1.00 72.31 238 GLY A C 1
ATOM 1862 O O . GLY A 1 238 ? 29.886 8.511 -7.922 1.00 72.31 238 GLY A O 1
ATOM 1863 N N . HIS A 1 239 ? 31.585 7.588 -9.017 1.00 52.72 239 HIS A N 1
ATOM 1864 C CA . HIS A 1 239 ? 31.083 8.028 -10.327 1.00 52.72 239 HIS A CA 1
ATOM 1865 C C . HIS A 1 239 ? 29.725 7.382 -10.651 1.00 52.72 239 HIS A C 1
ATOM 1867 O O . HIS A 1 239 ? 29.633 6.165 -10.807 1.00 52.72 239 HIS A O 1
ATOM 1873 N N . VAL A 1 240 ? 28.683 8.208 -10.739 1.00 60.06 240 VAL A N 1
ATOM 1874 C CA . VAL A 1 240 ? 27.328 7.811 -11.129 1.00 60.06 240 VAL A CA 1
ATOM 1875 C C . VAL A 1 240 ? 27.058 8.397 -12.511 1.00 60.06 240 VAL A C 1
ATOM 1877 O O . VAL A 1 240 ? 27.360 9.561 -12.765 1.00 60.06 240 VAL A O 1
ATOM 1880 N N . GLU A 1 241 ? 26.535 7.575 -13.418 1.00 59.66 241 GLU A N 1
ATOM 1881 C CA . GLU A 1 241 ? 26.175 7.985 -14.777 1.00 59.66 241 GLU A CA 1
ATOM 1882 C C . GLU A 1 241 ? 25.181 9.163 -14.736 1.00 59.66 241 GLU A C 1
ATOM 1884 O O . GLU A 1 241 ? 24.342 9.248 -13.834 1.00 59.66 241 GLU A O 1
ATOM 1889 N N . LYS A 1 242 ? 25.302 10.115 -15.672 1.00 54.84 242 LYS A N 1
ATOM 1890 C CA . LYS A 1 242 ? 24.484 11.338 -15.670 1.00 54.84 242 LYS A CA 1
ATOM 1891 C C . LYS A 1 242 ? 22.993 11.000 -15.682 1.00 54.84 242 LYS A C 1
ATOM 1893 O O . LYS A 1 242 ? 22.489 10.337 -16.580 1.00 54.84 242 LYS A O 1
ATOM 1898 N N . ILE A 1 243 ? 22.292 11.529 -14.688 1.00 58.72 243 ILE A N 1
ATOM 1899 C CA . ILE A 1 243 ? 20.851 11.377 -14.503 1.00 58.72 243 ILE A CA 1
ATOM 1900 C C . ILE A 1 243 ? 20.130 12.404 -15.382 1.00 58.72 243 ILE A C 1
ATOM 1902 O O . ILE A 1 243 ? 19.864 13.517 -14.930 1.00 58.72 243 ILE A O 1
ATOM 1906 N N . GLU A 1 244 ? 19.850 12.045 -16.632 1.00 58.12 244 GLU A N 1
ATOM 1907 C CA . GLU A 1 244 ? 18.974 12.821 -17.531 1.00 58.12 244 GLU A CA 1
ATOM 1908 C C . GLU A 1 244 ? 17.577 12.179 -17.667 1.00 58.12 244 GLU A C 1
ATOM 1910 O O . GLU A 1 244 ? 16.627 12.827 -18.106 1.00 58.12 244 GLU A O 1
ATOM 1915 N N . ASP A 1 245 ? 17.407 10.947 -17.174 1.00 66.81 245 ASP A N 1
ATOM 1916 C CA . ASP A 1 245 ? 16.166 10.186 -17.309 1.00 66.81 245 ASP A CA 1
ATOM 1917 C C . ASP A 1 245 ? 15.177 10.463 -16.165 1.00 66.81 245 ASP A C 1
ATOM 1919 O O . ASP A 1 245 ? 15.414 10.130 -14.997 1.00 66.81 245 ASP A O 1
ATOM 1923 N N . ALA A 1 246 ? 14.000 10.994 -16.506 1.00 67.88 246 ALA A N 1
ATOM 1924 C CA . ALA A 1 246 ? 12.901 11.217 -15.561 1.00 67.88 246 ALA A CA 1
ATOM 1925 C C . ALA A 1 246 ? 12.523 9.938 -14.781 1.00 67.88 246 ALA A C 1
ATOM 1927 O O . ALA A 1 246 ? 12.286 9.989 -13.574 1.00 67.88 246 ALA A O 1
ATOM 1928 N N . ALA A 1 247 ? 12.568 8.772 -15.434 1.00 71.31 247 ALA A N 1
ATOM 1929 C CA . ALA A 1 247 ? 12.269 7.479 -14.815 1.00 71.31 247 ALA A CA 1
ATOM 1930 C C . ALA A 1 247 ? 13.266 7.081 -13.705 1.00 71.31 247 ALA A C 1
ATOM 1932 O O . ALA A 1 247 ? 12.894 6.403 -12.740 1.00 71.31 247 ALA A O 1
ATOM 1933 N N . PHE A 1 248 ? 14.533 7.500 -13.810 1.00 76.38 248 PHE A N 1
ATOM 1934 C CA . PHE A 1 248 ? 15.531 7.271 -12.763 1.00 76.38 248 PHE A CA 1
ATOM 1935 C C . PHE A 1 248 ? 15.262 8.158 -11.539 1.00 76.38 248 PHE A C 1
ATOM 1937 O O . PHE A 1 248 ? 15.333 7.700 -10.393 1.00 76.38 248 PHE A O 1
ATOM 1944 N N . MET A 1 249 ? 14.897 9.421 -11.774 1.00 77.31 249 MET A N 1
ATOM 1945 C CA . MET A 1 249 ? 14.558 10.380 -10.718 1.00 77.31 249 MET A CA 1
ATOM 1946 C C . MET A 1 249 ? 13.304 9.963 -9.949 1.00 77.31 249 MET A C 1
ATOM 1948 O O . MET A 1 249 ? 13.298 9.970 -8.716 1.00 77.31 249 MET A O 1
ATOM 1952 N N . GLU A 1 250 ? 12.266 9.522 -10.661 1.00 80.38 250 GLU A N 1
ATOM 1953 C CA . GLU A 1 250 ? 11.058 8.958 -10.056 1.00 80.38 250 GLU A CA 1
ATOM 1954 C C . GLU A 1 250 ? 11.382 7.727 -9.205 1.00 80.38 250 GLU A C 1
ATOM 1956 O O . GLU A 1 250 ? 10.934 7.630 -8.060 1.00 80.38 250 GLU A O 1
ATOM 1961 N N . GLY A 1 251 ? 12.228 6.827 -9.715 1.00 83.75 251 GLY A N 1
ATOM 1962 C CA . GLY A 1 251 ? 12.726 5.679 -8.962 1.00 83.75 251 GLY A CA 1
ATOM 1963 C C . GLY A 1 251 ? 13.432 6.085 -7.674 1.00 83.75 251 GLY A C 1
ATOM 1964 O O . GLY A 1 251 ? 13.116 5.569 -6.601 1.00 83.75 251 GLY A O 1
ATOM 1965 N N . THR A 1 252 ? 14.349 7.047 -7.752 1.00 84.25 252 THR A N 1
ATOM 1966 C CA . THR A 1 252 ? 15.095 7.555 -6.591 1.00 84.25 252 THR A CA 1
ATOM 1967 C C . THR A 1 252 ? 14.147 8.111 -5.530 1.00 84.25 252 THR A C 1
ATOM 1969 O O . THR A 1 252 ? 14.264 7.774 -4.350 1.00 84.25 252 THR A O 1
ATOM 1972 N N . ILE A 1 253 ? 13.148 8.895 -5.940 1.00 87.38 253 ILE A N 1
ATOM 1973 C CA . ILE A 1 253 ? 12.138 9.443 -5.029 1.00 87.38 253 ILE A CA 1
ATOM 1974 C C . ILE A 1 253 ? 11.320 8.327 -4.382 1.00 87.38 253 ILE A C 1
ATOM 1976 O O . ILE A 1 253 ? 11.131 8.351 -3.167 1.00 87.38 253 ILE A O 1
ATOM 1980 N N . VAL A 1 254 ? 10.882 7.321 -5.145 1.00 91.25 254 VAL A N 1
ATOM 1981 C CA . VAL A 1 254 ? 10.153 6.167 -4.594 1.00 91.25 254 VAL A CA 1
ATOM 1982 C C . VAL A 1 254 ? 10.990 5.438 -3.538 1.00 91.25 254 VAL A C 1
ATOM 1984 O O . VAL A 1 254 ? 10.457 5.104 -2.482 1.00 91.25 254 VAL A O 1
ATOM 1987 N N . HIS A 1 255 ? 12.293 5.247 -3.758 1.00 91.00 255 HIS A N 1
ATOM 1988 C CA . HIS A 1 255 ? 13.181 4.611 -2.776 1.00 91.00 255 HIS A CA 1
ATOM 1989 C C . HIS A 1 255 ? 13.371 5.464 -1.515 1.00 91.00 255 HIS A C 1
ATOM 1991 O O . HIS A 1 255 ? 13.310 4.943 -0.400 1.00 91.00 255 HIS A O 1
ATOM 1997 N N . VAL A 1 256 ? 13.544 6.780 -1.662 1.00 91.19 256 VAL A N 1
ATOM 1998 C CA . VAL A 1 256 ? 13.635 7.697 -0.515 1.00 91.19 256 VAL A CA 1
ATOM 1999 C C . VAL A 1 256 ? 12.332 7.676 0.289 1.00 91.19 256 VAL A C 1
ATOM 2001 O O . VAL A 1 256 ? 12.360 7.515 1.512 1.00 91.19 256 VAL A O 1
ATOM 2004 N N . LEU A 1 257 ? 11.183 7.768 -0.383 1.00 94.56 257 LEU A N 1
ATOM 2005 C CA . LEU A 1 257 ? 9.869 7.705 0.256 1.00 94.56 257 LEU A CA 1
ATOM 2006 C C . LEU A 1 257 ? 9.612 6.339 0.903 1.00 94.56 257 LEU A C 1
ATOM 2008 O O . LEU A 1 257 ? 9.029 6.294 1.986 1.00 94.56 257 LEU A O 1
ATOM 2012 N N . LEU A 1 258 ? 10.092 5.242 0.308 1.00 95.31 258 LEU A N 1
ATOM 2013 C CA . LEU A 1 258 ? 10.056 3.905 0.901 1.00 95.31 258 LEU A CA 1
ATOM 2014 C C . LEU A 1 258 ? 10.828 3.864 2.221 1.00 95.31 258 LEU A C 1
ATOM 2016 O O . LEU A 1 258 ? 10.278 3.409 3.220 1.00 95.31 258 LEU A O 1
ATOM 2020 N N . CYS A 1 259 ? 12.059 4.378 2.266 1.00 95.00 259 CYS A N 1
ATOM 2021 C CA . CYS A 1 259 ? 12.843 4.437 3.503 1.00 95.00 259 CYS A CA 1
ATOM 2022 C C . CYS A 1 259 ? 12.110 5.215 4.608 1.00 95.00 259 CYS A C 1
ATOM 2024 O O . CYS A 1 259 ? 12.039 4.761 5.754 1.00 95.00 259 CYS A O 1
ATOM 2026 N N . VAL A 1 260 ? 11.505 6.357 4.262 1.00 95.25 260 VAL A N 1
ATOM 2027 C CA . VAL A 1 260 ? 10.707 7.159 5.203 1.00 95.25 260 VAL A CA 1
ATOM 2028 C C . VAL A 1 260 ? 9.459 6.397 5.666 1.00 95.25 260 VAL A C 1
ATOM 2030 O O . VAL A 1 260 ? 9.162 6.377 6.863 1.00 95.25 260 VAL A O 1
ATOM 2033 N N . ALA A 1 261 ? 8.747 5.730 4.754 1.00 96.44 261 ALA A N 1
ATOM 2034 C CA . ALA A 1 261 ? 7.557 4.944 5.069 1.00 96.44 261 ALA A CA 1
ATOM 2035 C C . ALA A 1 261 ? 7.876 3.740 5.965 1.00 96.44 261 ALA A C 1
ATOM 2037 O O . ALA A 1 261 ? 7.167 3.503 6.945 1.00 96.44 261 ALA A O 1
ATOM 2038 N N . VAL A 1 262 ? 8.963 3.016 5.680 1.00 96.75 262 VAL A N 1
ATOM 2039 C CA . VAL A 1 262 ? 9.455 1.905 6.507 1.00 96.75 262 VAL A CA 1
ATOM 2040 C C . VAL A 1 262 ? 9.789 2.404 7.906 1.00 96.75 262 VAL A C 1
ATOM 2042 O O . VAL A 1 262 ? 9.349 1.802 8.883 1.00 96.75 262 VAL A O 1
ATOM 2045 N N . PHE A 1 263 ? 10.502 3.525 8.030 1.00 95.75 263 PHE A N 1
ATOM 2046 C CA . PHE A 1 263 ? 10.819 4.104 9.334 1.00 95.75 263 PHE A CA 1
ATOM 2047 C C . PHE A 1 263 ? 9.557 4.505 10.113 1.00 95.75 263 PHE A C 1
ATOM 2049 O O . PHE A 1 263 ? 9.418 4.164 11.291 1.00 95.75 263 PHE A O 1
ATOM 2056 N N . ALA A 1 264 ? 8.610 5.191 9.463 1.00 94.25 264 ALA A N 1
ATOM 2057 C CA . ALA A 1 264 ? 7.349 5.602 10.078 1.00 94.25 264 ALA A CA 1
ATOM 2058 C C . ALA A 1 264 ? 6.509 4.395 10.532 1.00 94.25 264 ALA A C 1
ATOM 2060 O O . ALA A 1 264 ? 5.993 4.378 11.656 1.00 94.25 264 ALA A O 1
ATOM 2061 N N . TYR A 1 265 ? 6.415 3.365 9.688 1.00 95.81 265 TYR A N 1
ATOM 2062 C CA . TYR A 1 265 ? 5.717 2.123 10.000 1.00 95.81 265 TYR A CA 1
ATOM 2063 C C . TYR A 1 265 ? 6.398 1.356 11.135 1.00 95.81 265 TYR A C 1
ATOM 2065 O O . TYR A 1 265 ? 5.735 1.006 12.108 1.00 95.81 265 TYR A O 1
ATOM 2073 N N . LEU A 1 266 ? 7.717 1.158 11.071 1.00 95.50 266 LEU A N 1
ATOM 2074 C CA . LEU A 1 266 ? 8.473 0.418 12.080 1.00 95.50 266 LEU A CA 1
ATOM 2075 C C . LEU A 1 266 ? 8.403 1.101 13.447 1.00 95.50 266 LEU A C 1
ATOM 2077 O O . LEU A 1 266 ? 8.145 0.444 14.453 1.00 95.50 266 LEU A O 1
ATOM 2081 N N . ARG A 1 267 ? 8.557 2.430 13.496 1.00 95.38 267 ARG A N 1
ATOM 2082 C CA . ARG A 1 267 ? 8.402 3.209 14.734 1.00 95.38 267 ARG A CA 1
ATOM 2083 C C . ARG A 1 267 ? 7.016 3.011 15.350 1.00 95.38 267 ARG A C 1
ATOM 2085 O O . ARG A 1 267 ? 6.902 2.880 16.568 1.00 95.38 267 ARG A O 1
ATOM 2092 N N . PHE A 1 268 ? 5.970 3.009 14.525 1.00 94.88 268 PHE A N 1
ATOM 2093 C CA . PHE A 1 268 ? 4.605 2.749 14.974 1.00 94.88 268 PHE A CA 1
ATOM 2094 C C . PHE A 1 268 ? 4.431 1.311 15.468 1.00 94.88 268 PHE A C 1
ATOM 2096 O O . PHE A 1 268 ? 3.991 1.116 16.598 1.00 94.88 268 PHE A O 1
ATOM 2103 N N . ALA A 1 269 ? 4.836 0.318 14.679 1.00 94.00 269 ALA A N 1
ATOM 2104 C CA . ALA A 1 269 ? 4.705 -1.092 15.023 1.00 94.00 269 ALA A CA 1
ATOM 2105 C C . ALA A 1 269 ? 5.449 -1.431 16.323 1.00 94.00 269 ALA A C 1
ATOM 2107 O O . ALA A 1 269 ? 4.870 -2.035 17.221 1.00 94.00 269 ALA A O 1
ATOM 2108 N N . LEU A 1 270 ? 6.697 -0.977 16.474 1.00 92.94 270 LEU A N 1
ATOM 2109 C CA . LEU A 1 270 ? 7.484 -1.196 17.689 1.00 92.94 270 LEU A CA 1
ATOM 2110 C C . LEU A 1 270 ? 6.853 -0.537 18.916 1.00 92.94 270 LEU A C 1
ATOM 2112 O O . LEU A 1 270 ? 6.864 -1.133 19.990 1.00 92.94 270 LEU A O 1
ATOM 2116 N N . ARG A 1 271 ? 6.269 0.660 18.772 1.00 92.19 271 ARG A N 1
ATOM 2117 C CA . ARG A 1 271 ? 5.534 1.309 19.867 1.00 92.19 271 ARG A CA 1
ATOM 2118 C C . ARG A 1 271 ? 4.348 0.457 20.309 1.00 92.19 271 ARG A C 1
ATOM 2120 O O . ARG A 1 271 ? 4.209 0.193 21.496 1.00 92.19 271 ARG A O 1
ATOM 2127 N N . VAL A 1 272 ? 3.538 -0.001 19.358 1.00 91.44 272 VAL A N 1
ATOM 2128 C CA . VAL A 1 272 ? 2.360 -0.832 19.639 1.00 91.44 272 VAL A CA 1
ATOM 2129 C C . VAL A 1 272 ? 2.770 -2.146 20.294 1.00 91.44 272 VAL A C 1
ATOM 2131 O O . VAL A 1 272 ? 2.193 -2.531 21.304 1.00 91.44 272 VAL A O 1
ATOM 2134 N N . ILE A 1 273 ? 3.801 -2.812 19.768 1.00 90.12 273 ILE A N 1
ATOM 2135 C CA . ILE A 1 273 ? 4.330 -4.047 20.353 1.00 90.12 273 ILE A CA 1
ATOM 2136 C C . ILE A 1 273 ? 4.802 -3.796 21.786 1.00 90.12 273 ILE A C 1
ATOM 2138 O O . ILE A 1 273 ? 4.464 -4.578 22.669 1.00 90.12 273 ILE A O 1
ATOM 2142 N N . HIS A 1 274 ? 5.543 -2.714 22.041 1.00 87.44 274 HIS A N 1
ATOM 2143 C CA . HIS A 1 274 ? 6.009 -2.392 23.388 1.00 87.44 274 HIS A CA 1
ATOM 2144 C C . HIS A 1 274 ? 4.862 -2.130 24.364 1.00 87.44 274 HIS A C 1
ATOM 2146 O O . HIS A 1 274 ? 4.879 -2.707 25.449 1.00 87.44 274 HIS A O 1
ATOM 2152 N N . GLU A 1 275 ? 3.866 -1.334 23.972 1.00 88.38 275 GLU A N 1
ATOM 2153 C CA . GLU A 1 275 ? 2.690 -1.059 24.805 1.00 88.38 275 GLU A CA 1
ATOM 2154 C C . GLU A 1 275 ? 1.897 -2.341 25.100 1.00 88.38 275 GLU A C 1
ATOM 2156 O O . GLU A 1 275 ? 1.514 -2.589 26.241 1.00 88.38 275 GLU A O 1
ATOM 2161 N N . LEU A 1 276 ? 1.698 -3.209 24.102 1.00 86.31 276 LEU A N 1
ATOM 2162 C CA . LEU A 1 276 ? 1.006 -4.484 24.305 1.00 86.31 276 LEU A CA 1
ATOM 2163 C C . LEU A 1 276 ? 1.806 -5.438 25.202 1.00 86.31 276 LEU A C 1
ATOM 2165 O O . LEU A 1 276 ? 1.225 -6.056 26.090 1.00 86.31 276 LEU A O 1
ATOM 2169 N N . CYS A 1 277 ? 3.124 -5.541 25.011 1.00 84.69 277 CYS A N 1
ATOM 2170 C CA . CYS A 1 277 ? 3.990 -6.364 25.863 1.00 84.69 277 CYS A CA 1
ATOM 2171 C C . CYS A 1 277 ? 3.950 -5.895 27.326 1.00 84.69 277 CYS A C 1
ATOM 2173 O O . CYS A 1 277 ? 3.965 -6.719 28.237 1.00 84.69 277 CYS A O 1
ATOM 2175 N N . GLU A 1 278 ? 3.890 -4.579 27.554 1.00 84.44 278 GLU A N 1
ATOM 2176 C CA . GLU A 1 278 ? 3.768 -3.991 28.890 1.00 84.44 278 GLU A CA 1
ATOM 2177 C C . GLU A 1 278 ? 2.414 -4.315 29.537 1.00 84.44 278 GLU A C 1
ATOM 2179 O O . GLU A 1 278 ? 2.369 -4.694 30.705 1.00 84.44 278 GLU A O 1
ATOM 2184 N N . ILE A 1 279 ? 1.321 -4.238 28.772 1.00 84.94 279 ILE A N 1
ATOM 2185 C CA . ILE A 1 279 ? -0.035 -4.531 29.261 1.00 84.94 279 ILE A CA 1
ATOM 2186 C C . ILE A 1 279 ? -0.222 -6.021 29.576 1.00 84.94 279 ILE A C 1
ATOM 2188 O O . ILE A 1 279 ? -0.837 -6.367 30.584 1.00 84.94 279 ILE A O 1
ATOM 2192 N N . PHE A 1 280 ? 0.269 -6.907 28.708 1.00 82.75 280 PHE A N 1
ATOM 2193 C CA . PHE A 1 280 ? 0.024 -8.349 28.799 1.00 82.75 280 PHE A CA 1
ATOM 2194 C C . PHE A 1 280 ? 1.113 -9.123 29.560 1.00 82.75 280 PHE A C 1
ATOM 2196 O O . PHE A 1 280 ? 0.998 -10.341 29.687 1.00 82.75 280 PHE A O 1
ATOM 2203 N N . ASP A 1 281 ? 2.159 -8.446 30.052 1.00 75.75 281 ASP A N 1
ATOM 2204 C CA . ASP A 1 281 ? 3.344 -9.054 30.690 1.00 75.75 281 ASP A CA 1
ATOM 2205 C C . ASP A 1 281 ? 3.964 -10.189 29.838 1.00 75.75 281 ASP A C 1
ATOM 2207 O O . ASP A 1 281 ? 4.580 -11.125 30.351 1.00 75.75 281 ASP A O 1
ATOM 2211 N N . CYS A 1 282 ? 3.799 -10.117 28.510 1.00 74.06 282 CYS A N 1
ATOM 2212 C CA . CYS A 1 282 ? 4.371 -11.046 27.543 1.00 74.06 282 CYS A CA 1
ATOM 2213 C C . CYS A 1 282 ? 5.559 -10.383 26.838 1.00 74.06 282 CYS A C 1
ATOM 2215 O O . CYS A 1 282 ? 5.473 -9.276 26.315 1.00 74.06 282 CYS A O 1
ATOM 2217 N N . TYR A 1 283 ? 6.714 -11.045 26.852 1.00 62.38 283 TYR A N 1
ATOM 2218 C CA . TYR A 1 283 ? 7.981 -10.426 26.467 1.00 62.38 283 TYR A CA 1
ATOM 2219 C C . TYR A 1 283 ? 8.495 -10.997 25.145 1.00 62.38 283 TYR A C 1
ATOM 2221 O O . TYR A 1 283 ? 9.398 -11.827 25.132 1.00 62.38 283 TYR A O 1
ATOM 2229 N N . CYS A 1 284 ? 7.950 -10.538 24.018 1.00 60.41 284 CYS A N 1
ATOM 2230 C CA . CYS A 1 284 ? 8.400 -10.995 22.697 1.00 60.41 284 CYS A CA 1
ATOM 2231 C C . CYS A 1 284 ? 9.808 -10.481 22.319 1.00 60.41 284 CYS A C 1
ATOM 2233 O O . CYS A 1 284 ? 10.452 -11.072 21.460 1.00 60.41 284 CYS A O 1
ATOM 2235 N N . LEU A 1 285 ? 10.294 -9.388 22.938 1.00 61.34 285 LEU A N 1
ATOM 2236 C CA . LEU A 1 285 ? 11.540 -8.694 22.548 1.00 61.34 285 LEU A CA 1
ATOM 2237 C C . LEU A 1 285 ? 12.419 -8.189 23.721 1.00 61.34 285 LEU A C 1
ATOM 2239 O O . LEU A 1 285 ? 13.392 -7.474 23.490 1.00 61.34 285 LEU A O 1
ATOM 2243 N N . ARG A 1 286 ? 12.107 -8.504 24.991 1.00 54.56 286 ARG A N 1
ATOM 2244 C CA . ARG A 1 286 ? 12.872 -8.004 26.158 1.00 54.56 286 ARG A CA 1
ATOM 2245 C C . ARG A 1 286 ? 13.125 -9.107 27.190 1.00 54.56 286 ARG A C 1
ATOM 2247 O O . ARG A 1 286 ? 12.198 -9.578 27.832 1.00 54.56 286 ARG A O 1
ATOM 2254 N N . ILE A 1 287 ? 14.387 -9.472 27.418 1.00 61.62 287 ILE A N 1
ATOM 2255 C CA . ILE A 1 287 ? 14.776 -10.387 28.505 1.00 61.62 287 ILE A CA 1
ATOM 2256 C C . ILE A 1 287 ? 14.699 -9.629 29.841 1.00 61.62 287 ILE A C 1
ATOM 2258 O O . ILE A 1 287 ? 15.323 -8.574 29.992 1.00 61.62 287 ILE A O 1
ATOM 2262 N N . LYS A 1 288 ? 13.959 -10.150 30.832 1.00 54.62 288 LYS A N 1
ATOM 2263 C CA . LYS A 1 288 ? 13.985 -9.603 32.201 1.00 54.62 288 LYS A CA 1
ATOM 2264 C C . LYS A 1 288 ? 15.403 -9.740 32.759 1.00 54.62 288 LYS A C 1
ATOM 2266 O O . LYS A 1 288 ? 15.898 -10.853 32.932 1.00 54.62 288 LYS A O 1
ATOM 2271 N N . LYS A 1 289 ? 16.038 -8.625 33.132 1.00 62.62 289 LYS A N 1
ATOM 2272 C CA . LYS A 1 289 ? 17.155 -8.694 34.079 1.00 62.62 289 LYS A CA 1
ATOM 2273 C C . LYS A 1 289 ? 16.570 -9.122 35.420 1.00 62.62 289 LYS A C 1
ATOM 2275 O O . LYS A 1 289 ? 15.698 -8.445 35.964 1.00 62.62 289 LYS A O 1
ATOM 2280 N N . LYS A 1 290 ? 17.005 -10.278 35.920 1.00 55.44 290 LYS A N 1
ATOM 2281 C CA . LYS A 1 290 ? 16.623 -10.774 37.244 1.00 55.44 290 LYS A CA 1
ATOM 2282 C C . LYS A 1 290 ? 17.040 -9.711 38.261 1.00 55.44 290 LYS A C 1
ATOM 2284 O O . LYS A 1 290 ? 18.230 -9.472 38.442 1.00 55.44 290 LYS A O 1
ATOM 2289 N N . VAL A 1 291 ? 16.077 -9.060 38.912 1.00 62.22 291 VAL A N 1
ATOM 2290 C CA . VAL A 1 291 ? 16.382 -8.259 40.099 1.00 62.22 291 VAL A CA 1
ATOM 2291 C C . VAL A 1 291 ? 16.714 -9.261 41.196 1.00 62.22 291 VAL A C 1
ATOM 2293 O O . VAL A 1 291 ? 15.822 -9.882 41.774 1.00 62.22 291 VAL A O 1
ATOM 2296 N N . ILE A 1 292 ? 18.007 -9.482 41.430 1.00 54.72 292 ILE A N 1
ATOM 2297 C CA . ILE A 1 292 ? 18.473 -10.236 42.590 1.00 54.72 292 ILE A CA 1
ATOM 2298 C C . ILE A 1 292 ? 18.147 -9.361 43.801 1.00 54.72 292 ILE A C 1
ATOM 2300 O O . ILE A 1 292 ? 18.834 -8.379 44.071 1.00 54.72 292 ILE A O 1
ATOM 2304 N N . LYS A 1 293 ? 17.057 -9.677 44.508 1.00 43.06 293 LYS A N 1
ATOM 2305 C CA . LYS A 1 293 ? 16.804 -9.107 45.833 1.00 43.06 293 LYS A CA 1
ATOM 2306 C C . LYS A 1 293 ? 17.862 -9.671 46.775 1.00 43.06 293 LYS A C 1
ATOM 2308 O O . LYS A 1 293 ? 17.684 -10.758 47.321 1.00 43.06 293 LYS A O 1
ATOM 2313 N N . VAL A 1 294 ? 18.966 -8.949 46.939 1.00 49.84 294 VAL A N 1
ATOM 2314 C CA . VAL A 1 294 ? 19.906 -9.198 48.031 1.00 49.84 294 VAL A CA 1
ATOM 2315 C C . VAL A 1 294 ? 19.137 -8.916 49.322 1.00 49.84 294 VAL A C 1
ATOM 2317 O O . VAL A 1 294 ? 18.766 -7.775 49.590 1.00 49.84 294 VAL A O 1
ATOM 2320 N N . HIS A 1 295 ? 18.820 -9.964 50.084 1.00 48.06 295 HIS A N 1
ATOM 2321 C CA . HIS A 1 295 ? 18.323 -9.827 51.453 1.00 48.06 295 HIS A CA 1
ATOM 2322 C C . HIS A 1 295 ? 19.475 -9.299 52.314 1.00 48.06 295 HIS A C 1
ATOM 2324 O O . HIS A 1 295 ? 20.225 -10.064 52.909 1.00 48.06 295 HIS A O 1
ATOM 2330 N N . GLY A 1 296 ? 19.650 -7.980 52.316 1.00 41.16 296 GLY A N 1
ATOM 2331 C CA . GLY A 1 296 ? 20.595 -7.269 53.164 1.00 41.16 296 GLY A CA 1
ATOM 2332 C C . GLY A 1 296 ? 19.831 -6.289 54.036 1.00 41.16 296 GLY A C 1
ATOM 2333 O O . GLY A 1 296 ? 19.289 -5.301 53.549 1.00 41.16 296 GLY A O 1
ATOM 2334 N N . THR A 1 297 ? 19.753 -6.592 55.325 1.00 41.56 297 THR A N 1
ATOM 2335 C CA . THR A 1 297 ? 19.228 -5.722 56.375 1.00 41.56 297 THR A CA 1
ATOM 2336 C C . THR A 1 297 ? 19.933 -4.367 56.368 1.00 41.56 297 THR A C 1
ATOM 2338 O O . THR A 1 297 ? 21.098 -4.279 56.745 1.00 41.56 297 THR A O 1
ATOM 2341 N N . ALA A 1 298 ? 19.222 -3.299 56.016 1.00 35.50 298 ALA A N 1
ATOM 2342 C CA . ALA A 1 298 ? 19.630 -1.938 56.338 1.00 35.50 298 ALA A CA 1
ATOM 2343 C C . ALA A 1 298 ? 18.399 -1.146 56.795 1.00 35.50 298 ALA A C 1
ATOM 2345 O O . ALA A 1 298 ? 17.496 -0.853 56.013 1.00 35.50 298 ALA A O 1
ATOM 2346 N N . LYS A 1 299 ? 18.352 -0.854 58.101 1.00 38.72 299 LYS A N 1
ATOM 2347 C CA . LYS A 1 299 ? 17.422 0.106 58.705 1.00 38.72 299 LYS A CA 1
ATOM 2348 C C . LYS A 1 299 ? 17.688 1.491 58.109 1.00 38.72 299 LYS A C 1
ATOM 2350 O O . LYS A 1 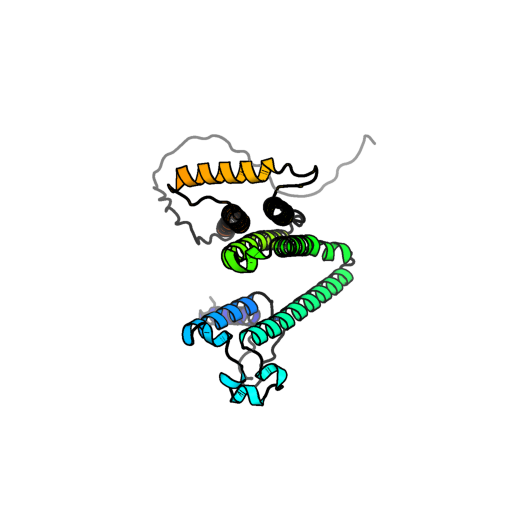299 ? 18.825 1.947 58.155 1.00 38.72 299 LYS A O 1
ATOM 2355 N N . PHE A 1 300 ? 16.640 2.183 57.669 1.00 33.44 300 PHE A N 1
ATOM 2356 C CA . PHE A 1 300 ? 16.647 3.637 57.490 1.00 33.44 300 PHE A CA 1
ATOM 2357 C C . PHE A 1 300 ? 15.428 4.258 58.196 1.00 33.44 300 PHE A C 1
ATOM 2359 O O . PHE A 1 300 ? 14.368 3.625 58.225 1.00 33.44 300 PHE A O 1
ATOM 2366 N N . PRO A 1 301 ? 15.582 5.436 58.833 1.00 36.34 301 PRO A N 1
ATOM 2367 C CA . PRO A 1 301 ? 14.599 5.994 59.752 1.00 36.34 301 PRO A CA 1
ATOM 2368 C C . PRO A 1 301 ? 13.460 6.744 59.041 1.00 36.34 301 PRO A C 1
ATOM 2370 O O . PRO A 1 301 ? 13.550 7.121 57.876 1.00 36.34 301 PRO A O 1
ATOM 2373 N N . HIS A 1 302 ? 12.376 6.923 59.798 1.00 39.88 302 HIS A N 1
ATOM 2374 C CA . HIS A 1 302 ? 11.074 7.490 59.443 1.00 39.88 302 HIS A CA 1
ATOM 2375 C C . HIS A 1 302 ? 11.073 8.787 58.609 1.00 39.88 302 HIS A C 1
ATOM 2377 O O . HIS A 1 302 ? 11.740 9.759 58.948 1.00 39.88 302 HIS A O 1
ATOM 2383 N N . GLY A 1 303 ? 10.152 8.853 57.639 1.00 30.19 303 GLY A N 1
ATOM 2384 C CA . GLY A 1 303 ? 9.666 10.084 57.004 1.00 30.19 303 GLY A CA 1
ATOM 2385 C C . GLY A 1 303 ? 8.369 9.822 56.225 1.00 30.19 303 GLY A C 1
ATOM 2386 O O . GLY A 1 303 ? 8.299 8.885 55.443 1.00 30.19 303 GLY A O 1
ATOM 2387 N N . LYS A 1 304 ? 7.318 10.590 56.523 1.00 31.80 304 LYS A N 1
ATOM 2388 C CA . LYS A 1 304 ? 5.884 10.341 56.266 1.00 31.80 304 LYS A CA 1
ATOM 2389 C C . LYS A 1 304 ? 5.481 10.302 54.777 1.00 31.80 304 LYS A C 1
ATOM 2391 O O . LYS A 1 304 ? 5.880 11.175 54.018 1.00 31.80 304 LYS A O 1
ATOM 2396 N N . VAL A 1 305 ? 4.558 9.400 54.413 1.00 34.59 305 VAL A N 1
ATOM 2397 C CA . VAL A 1 305 ? 3.681 9.530 53.229 1.00 34.59 305 VAL A CA 1
ATOM 2398 C C . VAL A 1 305 ? 2.231 9.374 53.692 1.00 34.59 305 VAL A C 1
ATOM 2400 O O . VAL A 1 305 ? 1.869 8.360 54.292 1.00 34.59 305 VAL A O 1
ATOM 2403 N N . GLY A 1 306 ? 1.442 10.431 53.489 1.00 28.62 306 GLY A N 1
ATOM 2404 C CA . GLY A 1 306 ? 0.044 10.538 53.899 1.00 28.62 306 GLY A CA 1
ATOM 2405 C C . GLY A 1 306 ? -0.876 9.570 53.153 1.00 28.62 306 GLY A C 1
ATOM 2406 O O . GLY A 1 306 ? -0.677 9.273 51.978 1.00 28.62 306 GLY A O 1
ATOM 2407 N N . ARG A 1 307 ? -1.883 9.082 53.882 1.00 32.56 307 ARG A N 1
ATOM 2408 C CA . ARG A 1 307 ? -3.034 8.321 53.388 1.00 32.56 307 ARG A CA 1
ATOM 2409 C C . ARG A 1 307 ? -4.215 9.271 53.208 1.00 32.56 307 ARG A C 1
ATOM 2411 O O . ARG A 1 307 ? -4.673 9.813 54.203 1.00 32.56 307 ARG A O 1
ATOM 2418 N N . GLU A 1 308 ? -4.771 9.325 52.008 1.00 31.45 308 GLU A N 1
ATOM 2419 C CA . GLU A 1 308 ? -6.184 9.614 51.721 1.00 31.45 308 GLU A CA 1
ATOM 2420 C C . GLU A 1 308 ? -6.522 8.793 50.463 1.00 31.45 308 GLU A C 1
ATOM 2422 O O . GLU A 1 308 ? -5.719 8.746 49.539 1.00 31.45 308 GLU A O 1
ATOM 2427 N N . GLY A 1 309 ? -7.616 8.051 50.313 1.00 30.02 309 GLY A N 1
ATOM 2428 C CA . GLY A 1 309 ? -8.806 7.811 51.121 1.00 30.02 309 GLY A CA 1
ATOM 2429 C C . GLY A 1 309 ? -9.886 7.257 50.172 1.00 30.02 309 GLY A C 1
ATOM 2430 O O . GLY A 1 309 ? -10.072 7.766 49.074 1.00 30.02 309 GLY A O 1
ATOM 2431 N N . THR A 1 310 ? -10.568 6.180 50.549 1.00 26.16 310 THR A N 1
ATOM 2432 C CA . THR A 1 310 ? -11.830 5.674 49.955 1.00 26.16 310 THR A CA 1
ATOM 2433 C C . THR A 1 310 ? -12.640 5.063 51.111 1.00 26.16 310 THR A C 1
ATOM 2435 O O . THR A 1 310 ? -12.023 4.688 52.109 1.00 26.16 310 THR A O 1
ATOM 2438 N N . PRO A 1 311 ? -13.952 4.776 50.994 1.00 42.53 311 PRO A N 1
ATOM 2439 C CA . PRO A 1 311 ? -15.071 5.530 50.403 1.00 42.53 311 PRO A CA 1
ATOM 2440 C C . PRO A 1 311 ? -16.324 5.574 51.340 1.00 42.53 311 PRO A C 1
ATOM 2442 O O . PRO A 1 311 ? -16.512 4.685 52.163 1.00 42.53 311 PRO A O 1
ATOM 2445 N N . GLY A 1 312 ? -17.270 6.503 51.116 1.00 26.02 312 GLY A N 1
ATOM 2446 C CA . GLY A 1 312 ? -18.712 6.224 51.303 1.00 26.02 312 GLY A CA 1
ATOM 2447 C C . GLY A 1 312 ? -19.549 6.992 52.355 1.00 26.02 312 GLY A C 1
ATOM 2448 O O . GLY A 1 312 ? -19.189 7.079 53.519 1.00 26.02 312 GLY A O 1
ATOM 2449 N N . ARG A 1 313 ? -20.760 7.356 51.884 1.00 27.06 313 ARG A N 1
ATOM 2450 C CA . ARG A 1 313 ? -22.090 7.521 52.537 1.00 27.06 313 ARG A CA 1
ATOM 2451 C C . ARG A 1 313 ? -22.456 8.757 53.390 1.00 27.06 313 ARG A C 1
ATOM 2453 O O . ARG A 1 313 ? -22.063 8.870 54.536 1.00 27.06 313 ARG A O 1
ATOM 2460 N N . MET A 1 314 ? -23.378 9.531 52.790 1.00 29.91 314 MET A N 1
ATOM 2461 C CA . MET A 1 314 ? -24.721 9.982 53.240 1.00 29.91 314 MET A CA 1
ATOM 2462 C C . MET A 1 314 ? -24.960 10.536 54.655 1.00 29.91 314 MET A C 1
ATOM 2464 O O . MET A 1 314 ? -24.704 9.862 55.644 1.00 29.91 314 MET A O 1
ATOM 2468 N N . GLY A 1 315 ? -25.687 11.663 54.679 1.00 27.88 315 GLY A N 1
ATOM 2469 C CA . GLY A 1 315 ? -26.409 12.239 55.823 1.00 27.88 315 GLY A CA 1
ATOM 2470 C C . GLY A 1 315 ? -26.081 13.729 55.942 1.00 27.88 315 GLY A C 1
ATOM 2471 O O . GLY A 1 315 ? -25.024 14.071 56.444 1.00 27.88 315 GLY A O 1
ATOM 2472 N N . GLU A 1 316 ? -26.760 14.628 55.228 1.00 33.28 316 GLU A N 1
ATOM 2473 C CA . GLU A 1 316 ? -28.039 15.231 55.639 1.00 33.28 316 GLU A CA 1
ATOM 2474 C C . GLU A 1 316 ? -27.886 16.115 56.887 1.00 33.28 316 GLU A C 1
ATOM 2476 O O . GLU A 1 316 ? -28.140 15.675 57.998 1.00 33.28 316 GLU A O 1
ATOM 2481 N N . GLU A 1 317 ? -27.514 17.386 56.690 1.00 30.59 317 GLU A N 1
ATOM 2482 C CA . GLU A 1 317 ? -27.945 18.457 57.592 1.00 30.59 317 GLU A CA 1
ATOM 2483 C C . GLU A 1 317 ? -28.079 19.796 56.843 1.00 30.59 317 GLU A C 1
ATOM 2485 O O . GLU A 1 317 ? -27.131 20.349 56.289 1.00 30.59 317 GLU A O 1
ATOM 2490 N N . ASN A 1 318 ? -29.341 20.220 56.770 1.00 32.38 318 ASN A N 1
ATOM 2491 C CA . ASN A 1 318 ? -29.923 21.553 56.598 1.00 32.38 318 ASN A CA 1
ATOM 2492 C C . ASN A 1 318 ? -28.965 22.764 56.550 1.00 32.38 318 ASN A C 1
ATOM 2494 O O . ASN A 1 318 ? -28.127 22.964 57.416 1.00 32.38 318 ASN A O 1
ATOM 2498 N N . ARG A 1 319 ? -29.054 23.614 55.517 1.00 35.12 319 ARG A N 1
ATOM 2499 C CA . ARG A 1 319 ? -30.078 24.674 55.337 1.00 35.12 319 ARG A CA 1
ATOM 2500 C C . ARG A 1 319 ? -30.004 25.744 56.441 1.00 35.12 319 ARG A C 1
ATOM 2502 O O . ARG A 1 319 ? -30.574 25.542 57.507 1.00 35.12 319 ARG A O 1
ATOM 2509 N N . LYS A 1 320 ? -29.377 26.890 56.128 1.00 32.75 320 LYS A N 1
ATOM 2510 C CA . LYS A 1 320 ? -29.951 28.257 56.218 1.00 32.75 320 LYS A CA 1
ATOM 2511 C C . LYS A 1 320 ? -28.925 29.336 55.835 1.00 32.75 320 LYS A C 1
ATOM 2513 O O . LYS A 1 320 ? -28.205 29.864 56.674 1.00 32.75 320 LYS A O 1
ATOM 2518 N N . LEU A 1 321 ? -28.898 29.601 54.530 1.00 36.16 321 LEU A N 1
ATOM 2519 C CA . LEU A 1 321 ? -28.803 30.902 53.862 1.00 36.16 321 LEU A CA 1
ATOM 2520 C C . LEU A 1 321 ? -29.281 30.650 52.417 1.00 36.16 321 LEU A C 1
ATOM 2522 O O . LEU A 1 321 ? -28.509 30.143 51.607 1.00 36.16 321 LEU A O 1
ATOM 2526 N N . GLU A 1 322 ? -30.533 30.936 52.057 1.00 36.25 322 GLU A N 1
ATOM 2527 C CA . GLU A 1 322 ? -31.739 30.185 52.465 1.00 36.25 322 GLU A CA 1
ATOM 2528 C C . GLU A 1 322 ? -32.342 29.510 51.226 1.00 36.25 322 GLU A C 1
ATOM 2530 O O . GLU A 1 322 ? -32.249 30.115 50.134 1.00 36.25 322 GLU A O 1
#

Solvent-accessible surface area (backbone atoms only — not comparable to full-atom values): 19359 Å² total; per-residue (Å²): 131,86,54,72,68,60,58,53,51,53,52,54,59,56,50,32,67,75,68,70,59,74,83,88,85,77,94,68,88,80,87,69,81,61,71,86,70,69,78,55,67,63,62,51,51,53,51,53,53,49,50,50,52,51,32,73,75,66,40,72,68,55,40,74,35,30,35,42,80,76,38,53,83,57,26,77,78,43,60,66,80,63,20,66,35,31,39,49,59,48,50,52,50,52,51,49,53,54,49,51,51,50,53,52,54,50,50,53,50,51,47,54,55,20,61,76,66,77,43,65,51,66,68,62,55,54,71,48,48,47,57,54,54,49,54,51,44,53,51,50,26,48,69,49,33,60,59,40,71,79,76,36,42,67,59,47,52,53,29,54,47,30,43,50,52,43,53,53,50,50,48,50,50,18,60,78,70,70,45,80,75,71,70,75,54,68,73,55,53,51,53,48,47,52,47,35,49,49,25,50,52,47,44,53,42,70,75,33,78,59,75,68,54,58,98,88,48,60,59,58,56,65,52,52,50,42,53,52,49,49,59,51,45,35,73,76,72,40,97,65,80,83,78,80,52,60,66,58,55,53,43,52,51,46,52,53,51,24,55,53,31,48,50,56,28,49,57,50,51,52,50,52,52,51,55,48,27,65,75,67,75,44,66,91,87,58,84,80,76,80,80,78,79,75,91,67,95,72,91,78,84,91,80,91,80,89,88,85,87,85,85,88,84,90,81,91,79,82,89,85,90,124

Sequence (322 aa):
MPSIRQQALSVVRRTSTWFGIKSSSVLVADIQFDFRYCSGPVEGILLIVLIFIVSGRYGPEIWDRRISATFPSVASLLPSAIAELKLNENFLGIGAVFLIFNIVSGGLNVFRASGARKRSTVVAMLGLLPFVAFSFGIFTWLKLSPSILTTHLIPFSLLVGCLFGHQVGKMIIAHVCRRPFPYFDFPIFLIVSIGNLSAFVFRNWELTDGATSGPVLRSAFPNELSHWLQGLLEKLFGHVEKIEDAAFMEGTIVHVLLCVAVFAYLRFALRVIHELCEIFDCYCLRIKKKVIKVHGTAKFPHGKVGREGTPGRMGEENRKLE

Radius of gyration: 30.7 Å; Cα contacts (8 Å, |Δi|>4): 165; chains: 1; bounding box: 63×70×83 Å

Mean predicted aligned error: 15.94 Å

pLDDT: mean 72.99, std 20.72, range [26.02, 96.75]

Secondary structure (DSSP, 8-state):
---HHHHHHHHHHHHHHHHT---S---S------GGG--SHHHHHHHHHHHHHHHHHH-GGGGGSBHHHH-HHHHTTS-HHHHSSBHHHHHHHHHHHHHHHHHHHHHHHHHHHHHHTT--HHHHHGGGHHHHHHHHHHHHHHHH-THHHHHSHHHHHHHHHHHHHHHHHHHHHHHHTTPPP----HHHHHHHHHHHHHHHHHHHHHHHTTT---TTS-THHHHHHHHHHHHHHHHHHS-------HHHHHHHHHHHHHHHHHHHHHHHHHHHHHHHHHHHT--SS-PPP---------------------------------

Nearest PDB structures (foldseek):
  7spa-assembly1_A  TM=1.986E-01  e=9.998E+00  Paramecium bursaria Chlorella virus CZ-2

Foldseek 3Di:
DDDPVVVVVVVVVVVCVVVVDDDDDDPDDDPVVPCVPPPPVVVVVVVVVVVVVCCVVPNPCQQQDFQCVVPVVVLVVDDVVRRGDGNVVNVVVVVVVVVVVCVVVVLVVLVVVCVVVVHDSVVVCLLCQLVVVLVVLLVLLCVLCVLCVVPVVVLLVLLSVLLVLQQVVQQVCCVVVVHPGCSDDPLSCVLSVVSSVLSNVLSLCVVCVLPDDPDPDRSVPVVVVQVVVLVVCCVVPNDDDRPPDSSVVSNVSSNVSSVSSCVSSVVVVVVVVVVVCVVVVPPPDDDDDPPPPPPDDDDDDDDDDDDDDDDDDDDDDDDDVD